Protein AF-0000000069396598 (afdb_homodimer)

InterPro domains:
  IPR036691 Endonuclease/exonuclease/phosphatase superfamily [G3DSA:3.60.10.10] (12-153)
  IPR036691 Endonuclease/exonuclease/phosphatase superfamily [SSF56219] (22-153)
  IPR051547 Tyrosyl-DNA phosphodiesterase 2-like [PTHR15822] (22-151)

Organism: Chlorella vulgaris (NCBI:txid3077)

Secondary structure (DSSP, 8-state):
-EEEE----TT----SSS--EEEEEEEE---SGGGHHHHHHHHHHHHHTS-TT-EEEEEEE----GGGHHHHHHTT-EETHHHH-S----SEETTT--TT-TTSPP-EE--EEEEEESEEEEEEEEES-S-SSTTS---SSSS-EEEEEEEE--/-EEEE----TT----SSS--EEEEEEEE---SGGGHHHHHHHHHHHHHTS-TT-EEEEEEE----GGGHHHHHHTT-EETHHHH-S----SEETTT--TT-TTSPP-EE--EEEEEESEEEEEEEEES-S-SSTTS---SSSS-EEEEEEEE--

Foldseek 3Di:
DDWDQDPDPPVVPPPPPPSQTEEEEEDAFDADPVCLVRLLVVVVVVQVVDPPLHWYKYKYQSNDAPVSQVSVVVVVKDWQVVQQPPDDAFQAACVQQVQVHPPDDGDTDPRITIITGQKHWPHKDWAQPDAPDPPDSHGPDNTTDIDTDIDGHD/DDWDQDPDPPVVPDPVPPRQTEEEEEDAFDADPVCLVRLLVVVVVVQVVDPPLHWYKYKYQSNDAPVSQVSVVVVVKDWQVVQQPPDDAFQAACVQQVQVHPPDDGDTDPRITIITGQKHWPHKDWAQPDAPDPPDSHGPDNTTDIDTDIDGHD

Nearest PDB structures (foldseek):
  4fva-assembly1_A  TM=7.581E-01  e=1.878E-08  Caenorhabditis elegans
  4f1i-assembly1_A-2  TM=7.508E-01  e=4.060E-08  Caenorhabditis elegans
  4gew-assembly1_A-2  TM=7.386E-01  e=5.248E-08  Caenorhabditis elegans
  5j3s-assembly1_A  TM=7.107E-01  e=1.290E-07  Homo sapiens
  3l1w-assembly2_D  TM=7.018E-01  e=7.371E-06  Enterococcus faecalis

Structure (mmCIF, N/CA/C/O backbone):
data_AF-0000000069396598-model_v1
#
loop_
_entity.id
_entity.type
_entity.pdbx_description
1 polymer 'Endonuclease/exonuclease/phosphatase domain-containing protein'
#
loop_
_atom_site.group_PDB
_atom_site.id
_atom_site.type_symbol
_atom_site.label_atom_id
_atom_site.label_alt_id
_atom_site.label_comp_id
_atom_site.label_asym_id
_atom_site.label_entity_id
_atom_site.label_seq_id
_atom_site.pdbx_PDB_ins_code
_atom_site.Cartn_x
_atom_site.Cartn_y
_atom_site.Cartn_z
_atom_site.occupancy
_atom_site.B_iso_or_equiv
_atom_site.auth_seq_id
_atom_site.auth_comp_id
_atom_site.auth_asym_id
_atom_site.auth_atom_id
_atom_site.pdbx_PDB_model_num
ATOM 1 N N . MET A 1 1 ? 4.531 -3.904 4.895 1 27.45 1 MET A N 1
ATOM 2 C CA . MET A 1 1 ? 5.77 -3.166 5.133 1 27.45 1 MET A CA 1
ATOM 3 C C . MET A 1 1 ? 6.969 -3.914 4.562 1 27.45 1 MET A C 1
ATOM 5 O O . MET A 1 1 ? 7.035 -5.141 4.641 1 27.45 1 MET A O 1
ATOM 9 N N . ALA A 1 2 ? 7.484 -3.527 3.398 1 28.78 2 ALA A N 1
ATOM 10 C CA . ALA A 1 2 ? 8.695 -4.152 2.875 1 28.78 2 ALA A CA 1
ATOM 11 C C . ALA A 1 2 ? 9.938 -3.4 3.334 1 28.78 2 ALA A C 1
ATOM 13 O O . ALA A 1 2 ? 9.922 -2.174 3.461 1 28.78 2 ALA A O 1
ATOM 14 N N . LYS A 1 3 ? 11.047 -4.199 3.977 1 30.25 3 LYS A N 1
ATOM 15 C CA . LYS A 1 3 ? 12.367 -3.652 4.293 1 30.25 3 LYS A CA 1
ATOM 16 C C . LYS A 1 3 ? 13.383 -4.004 3.207 1 30.25 3 LYS A C 1
ATOM 18 O O . LYS A 1 3 ? 13.484 -5.164 2.799 1 30.25 3 LYS A O 1
ATOM 23 N N . ILE A 1 4 ? 13.922 -3.094 2.385 1 32.72 4 ILE A N 1
ATOM 24 C CA . ILE A 1 4 ? 14.906 -3.34 1.335 1 32.72 4 ILE A CA 1
ATOM 25 C C . ILE A 1 4 ? 16.297 -2.92 1.816 1 32.72 4 ILE A C 1
ATOM 27 O O . ILE A 1 4 ? 16.5 -1.764 2.188 1 32.72 4 ILE A O 1
ATOM 31 N N . PRO A 1 5 ? 17.266 -3.979 2.027 1 33.28 5 PRO A N 1
ATOM 32 C CA . PRO A 1 5 ? 18.641 -3.492 2.211 1 33.28 5 PRO A CA 1
ATOM 33 C C . PRO A 1 5 ? 19.156 -2.723 1 1 33.28 5 PRO A C 1
ATOM 35 O O . PRO A 1 5 ? 18.969 -3.156 -0.139 1 33.28 5 PRO A O 1
ATOM 38 N N . LEU A 1 6 ? 19.297 -1.5 0.915 1 36.12 6 LEU A N 1
ATOM 39 C CA . LEU A 1 6 ? 19.906 -0.754 -0.182 1 36.12 6 LEU A CA 1
ATOM 40 C C . LEU A 1 6 ? 21.438 -0.857 -0.132 1 36.12 6 LEU A C 1
ATOM 42 O O . LEU A 1 6 ? 22.031 -0.792 0.946 1 36.12 6 LEU A O 1
ATOM 46 N N . PRO A 1 7 ? 22.141 -1.415 -1.206 1 32.84 7 PRO A N 1
ATOM 47 C CA . PRO A 1 7 ? 23.578 -1.173 -1.19 1 32.84 7 PRO A CA 1
ATOM 48 C C . PRO A 1 7 ? 23.938 0.312 -1.112 1 32.84 7 PRO A C 1
ATOM 50 O O . PRO A 1 7 ? 23.438 1.108 -1.915 1 32.84 7 PRO A O 1
ATOM 53 N N . LEU A 1 8 ? 24.188 0.864 0.03 1 35.22 8 LEU A N 1
ATOM 54 C CA . LEU A 1 8 ? 24.766 2.195 0.128 1 35.22 8 LEU A CA 1
ATOM 55 C C . LEU A 1 8 ? 26.078 2.27 -0.654 1 35.22 8 LEU A C 1
ATOM 57 O O . LEU A 1 8 ? 26.781 1.266 -0.795 1 35.22 8 LEU A O 1
ATOM 61 N N . PRO A 1 9 ? 26.328 3.18 -1.531 1 31.47 9 PRO A N 1
ATOM 62 C CA . PRO A 1 9 ? 27.688 3.336 -2.062 1 31.47 9 PRO A CA 1
ATOM 63 C C . PRO A 1 9 ? 28.766 3.02 -1.028 1 31.47 9 PRO A C 1
ATOM 65 O O . PRO A 1 9 ? 28.531 3.141 0.176 1 31.47 9 PRO A O 1
ATOM 68 N N . GLU A 1 10 ? 30.188 2.469 -1.433 1 31.47 10 GLU A N 1
ATOM 69 C CA . GLU A 1 10 ? 31.359 2.248 -0.585 1 31.47 10 GLU A CA 1
ATOM 70 C C . GLU A 1 10 ? 31.422 3.273 0.542 1 31.47 10 GLU A C 1
ATOM 72 O O . GLU A 1 10 ? 31.781 2.939 1.673 1 31.47 10 GLU A O 1
ATOM 77 N N . GLY A 1 11 ? 31.875 4.582 0.28 1 29.53 11 GLY A N 1
ATOM 78 C CA . GLY A 1 11 ? 32.125 5.617 1.271 1 29.53 11 GLY A CA 1
ATOM 79 C C . GLY A 1 11 ? 30.984 5.797 2.25 1 29.53 11 GLY A C 1
ATOM 80 O O . GLY A 1 11 ? 31.062 6.617 3.166 1 29.53 11 GLY A O 1
ATOM 81 N N . MET A 1 12 ? 29.969 5.918 1.781 1 29.25 12 MET A N 1
ATOM 82 C CA . MET A 1 12 ? 29.016 6.039 2.889 1 29.25 12 MET A CA 1
ATOM 83 C C . MET A 1 12 ? 28.969 4.746 3.701 1 29.25 12 MET A C 1
ATOM 85 O O . MET A 1 12 ? 28.25 3.812 3.34 1 29.25 12 MET A O 1
ATOM 89 N N . SER A 1 13 ? 30.297 4.086 4.125 1 28.5 13 SER A N 1
ATOM 90 C CA . SER A 1 13 ? 30.625 3.1 5.148 1 28.5 13 SER A CA 1
ATOM 91 C C . SER A 1 13 ? 29.672 3.205 6.336 1 28.5 13 SER A C 1
ATOM 93 O O . SER A 1 13 ? 29.891 2.574 7.375 1 28.5 13 SER A O 1
ATOM 95 N N . GLY A 1 14 ? 29.047 4.301 6.676 1 29 14 GLY A N 1
ATOM 96 C CA . GLY A 1 14 ? 28.672 4.199 8.078 1 29 14 GLY A CA 1
ATOM 97 C C . GLY A 1 14 ? 28.359 2.781 8.516 1 29 14 GLY A C 1
ATOM 98 O O . GLY A 1 14 ? 28.125 1.908 7.676 1 29 14 GLY A O 1
ATOM 99 N N . THR A 1 15 ? 29.094 2.295 9.781 1 28.2 15 THR A N 1
ATOM 100 C CA . THR A 1 15 ? 28.938 1.099 10.594 1 28.2 15 THR A CA 1
ATOM 101 C C . THR A 1 15 ? 27.656 0.348 10.203 1 28.2 15 THR A C 1
ATOM 103 O O . THR A 1 15 ? 26.719 0.944 9.68 1 28.2 15 THR A O 1
ATOM 106 N N . ALA A 1 16 ? 27.859 -1.039 9.945 1 31.16 16 ALA A N 1
ATOM 107 C CA . ALA A 1 16 ? 26.875 -2.115 9.758 1 31.16 16 ALA A CA 1
ATOM 108 C C . ALA A 1 16 ? 25.562 -1.786 10.445 1 31.16 16 ALA A C 1
ATOM 110 O O . ALA A 1 16 ? 24.703 -2.654 10.594 1 31.16 16 ALA A O 1
AT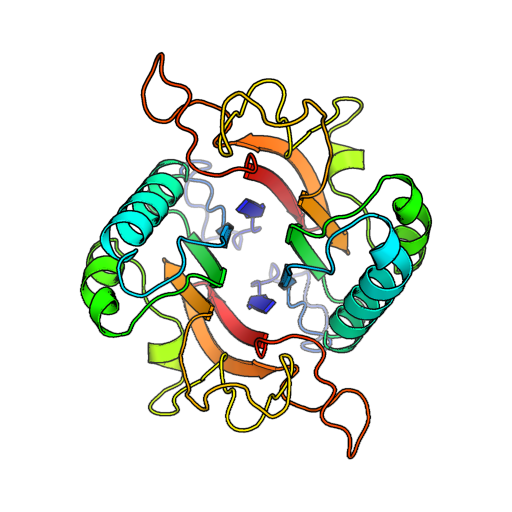OM 111 N N . GLY A 1 17 ? 25.422 -1.057 11.516 1 32.97 17 GLY A N 1
ATOM 112 C CA . GLY A 1 17 ? 24.531 -0.583 12.57 1 32.97 17 GLY A CA 1
ATOM 113 C C . GLY A 1 17 ? 23.125 -0.31 12.094 1 32.97 17 GLY A C 1
ATOM 114 O O . GLY A 1 17 ? 22.734 -0.738 11 1 32.97 17 GLY A O 1
ATOM 115 N N . SER A 1 18 ? 22.312 0.88 12.367 1 38.75 18 SER A N 1
ATOM 116 C CA . SER A 1 18 ? 20.906 0.917 11.984 1 38.75 18 SER A CA 1
ATOM 117 C C . SER A 1 18 ? 20.734 0.649 10.492 1 38.75 18 SER A C 1
ATOM 119 O O . SER A 1 18 ? 20.984 1.527 9.664 1 38.75 18 SER A O 1
ATOM 121 N N . ALA A 1 19 ? 21.438 -0.255 9.742 1 45.75 19 ALA A N 1
ATOM 122 C CA . ALA A 1 19 ? 21.516 -0.775 8.383 1 45.75 19 ALA A CA 1
ATOM 123 C C . ALA A 1 19 ? 20.281 -0.397 7.574 1 45.75 19 ALA A C 1
ATOM 125 O O . ALA A 1 19 ? 19.141 -0.606 8.023 1 45.75 19 ALA A O 1
ATOM 126 N N . GLY A 1 20 ? 20.266 0.805 7 1 55.75 20 GLY A N 1
ATOM 127 C CA . GLY A 1 20 ? 19.297 1.793 6.555 1 55.75 20 GLY A CA 1
ATOM 128 C C . GLY A 1 20 ? 18.172 1.195 5.734 1 55.75 20 GLY A C 1
ATOM 129 O O . GLY A 1 20 ? 18.344 0.893 4.555 1 55.75 20 GLY A O 1
ATOM 130 N N . PHE A 1 21 ? 17.641 0.324 6.25 1 65.81 21 PHE A N 1
ATOM 131 C CA . PHE A 1 21 ? 16.438 -0.199 5.617 1 65.81 21 PHE A CA 1
ATOM 132 C C . PHE A 1 21 ? 15.453 0.927 5.301 1 65.81 21 PHE A C 1
ATOM 134 O O . PHE A 1 21 ? 15.391 1.923 6.023 1 65.81 21 PHE A O 1
ATOM 141 N N . CYS A 1 22 ? 15.094 0.826 4.07 1 77 22 CYS A N 1
ATOM 142 C CA . CYS A 1 22 ? 13.906 1.604 3.729 1 77 22 CYS A CA 1
ATOM 143 C C . CYS A 1 22 ? 12.633 0.803 3.979 1 77 22 CYS A C 1
ATOM 145 O O . CYS A 1 22 ? 12.586 -0.394 3.689 1 77 22 CYS A O 1
ATOM 147 N N . VAL A 1 23 ? 11.867 1.466 4.641 1 81.5 23 VAL A N 1
ATOM 148 C CA . VAL A 1 23 ? 10.586 0.819 4.91 1 81.5 23 VAL A CA 1
ATOM 149 C C . VAL A 1 23 ? 9.508 1.397 3.99 1 81.5 23 VAL A C 1
ATOM 151 O O . VAL A 1 23 ? 9.375 2.617 3.877 1 81.5 23 VAL A O 1
ATOM 154 N N . PHE A 1 24 ? 8.922 0.495 3.295 1 83.75 24 PHE A N 1
ATOM 155 C CA . PHE A 1 24 ? 7.723 0.827 2.533 1 83.75 24 PHE A CA 1
ATOM 156 C C . PHE A 1 24 ? 6.492 0.186 3.158 1 83.75 24 PHE A C 1
ATOM 158 O O . PHE A 1 24 ? 6.445 -1.033 3.34 1 83.75 24 PHE A O 1
ATOM 165 N N . ALA A 1 25 ? 5.629 1.047 3.514 1 87.44 25 ALA A N 1
ATOM 166 C CA . ALA A 1 25 ? 4.445 0.552 4.211 1 87.44 25 ALA A CA 1
ATOM 167 C C . ALA A 1 25 ? 3.168 0.974 3.492 1 87.44 25 ALA A C 1
ATOM 169 O O . ALA A 1 25 ? 3.057 2.111 3.031 1 87.44 25 ALA A O 1
ATOM 170 N N . GLY A 1 26 ? 2.287 0.018 3.303 1 87.25 26 GLY A N 1
ATOM 171 C CA . GLY A 1 26 ? 0.935 0.275 2.832 1 87.25 26 GLY A CA 1
ATOM 172 C C . GLY A 1 26 ? -0.116 0.088 3.91 1 87.25 26 GLY A C 1
ATOM 173 O O . GLY A 1 26 ? -0.066 -0.88 4.672 1 87.25 26 GLY A O 1
ATOM 174 N N . CYS A 1 27 ? -1.036 1.09 4.023 1 87.44 27 CYS A N 1
ATOM 175 C CA . CYS A 1 27 ? -2.08 0.984 5.035 1 87.44 27 CYS A CA 1
ATOM 176 C C . CYS A 1 27 ? -3.416 1.479 4.496 1 87.44 27 CYS A C 1
ATOM 178 O O . CYS A 1 27 ? -3.457 2.23 3.52 1 87.44 27 CYS A O 1
ATOM 180 N N . HIS A 1 28 ? -4.371 0.952 5.02 1 88.75 28 HIS A N 1
ATOM 181 C CA . HIS A 1 28 ? -5.746 1.421 4.867 1 88.75 28 HIS A CA 1
ATOM 182 C C . HIS A 1 28 ? -6.359 1.77 6.219 1 88.75 28 HIS A C 1
ATOM 184 O O . HIS A 1 28 ? -6.699 0.878 7 1 88.75 28 HIS A O 1
ATOM 190 N N . LEU A 1 29 ? -6.527 3.07 6.52 1 91.12 29 LEU A N 1
ATOM 191 C CA . LEU A 1 29 ? -6.887 3.508 7.863 1 91.12 29 LEU A CA 1
ATOM 192 C C . LEU A 1 29 ? -8.391 3.717 7.984 1 91.12 29 LEU A C 1
ATOM 194 O O . LEU A 1 29 ? -9.125 3.596 6.996 1 91.12 29 LEU A O 1
ATOM 198 N N . GLU A 1 30 ? -8.812 4.016 9.148 1 89.44 30 GLU A N 1
ATOM 199 C CA . GLU A 1 30 ? -10.211 4.184 9.523 1 89.44 30 GLU A CA 1
ATOM 200 C C . GLU A 1 30 ? -10.914 5.188 8.609 1 89.44 30 GLU A C 1
ATOM 202 O O . GLU A 1 30 ? -10.375 6.27 8.344 1 89.44 30 GLU A O 1
ATOM 207 N N . PRO A 1 31 ? -12.094 4.73 8.133 1 90.75 31 PRO A N 1
ATOM 208 C CA . PRO A 1 31 ? -12.828 5.629 7.23 1 90.75 31 PRO A CA 1
ATOM 209 C C . PRO A 1 31 ? -13.656 6.668 7.98 1 90.75 31 PRO A C 1
ATOM 211 O O . PRO A 1 31 ? -13.703 6.66 9.211 1 90.75 31 PRO A O 1
ATOM 214 N N . PHE A 1 32 ? -14.219 7.613 7.281 1 92 32 PHE A N 1
ATOM 215 C CA . PHE A 1 32 ? -15.219 8.586 7.707 1 92 32 PHE A CA 1
ATOM 216 C C . PHE A 1 32 ? -14.57 9.695 8.531 1 92 32 PHE A C 1
ATOM 218 O O . PHE A 1 32 ? -13.5 9.508 9.109 1 92 32 PHE A O 1
ATOM 225 N N . SER A 1 33 ? -15.227 10.844 8.609 1 91.88 33 SER A N 1
ATOM 226 C CA . SER A 1 33 ? -14.695 12.055 9.219 1 91.88 33 SER A CA 1
ATOM 227 C C . SER A 1 33 ? -14.492 11.875 10.719 1 91.88 33 SER A C 1
ATOM 229 O O . SER A 1 33 ? -13.508 12.367 11.281 1 91.88 33 SER A O 1
ATOM 231 N N . ASP A 1 34 ? -15.43 11.102 11.336 1 93.62 34 ASP A N 1
ATOM 232 C CA . ASP A 1 34 ? -15.367 10.945 12.789 1 93.62 34 ASP A CA 1
ATOM 233 C C . ASP A 1 34 ? -14.281 9.945 13.188 1 93.62 34 ASP A C 1
ATOM 235 O O . ASP A 1 34 ? -14.008 9.758 14.375 1 93.62 34 ASP A O 1
ATOM 239 N N . GLY A 1 35 ? -13.594 9.398 12.258 1 94.5 35 GLY A N 1
ATOM 240 C CA . GLY A 1 35 ? -12.57 8.398 12.531 1 94.5 35 GLY A CA 1
ATOM 241 C C . GLY A 1 35 ? -11.195 9 12.742 1 94.5 35 GLY A C 1
ATOM 242 O O . GLY A 1 35 ? -10.211 8.266 12.883 1 94.5 35 GLY A O 1
ATOM 243 N N . ALA A 1 36 ? -11.07 10.352 12.797 1 94.75 36 ALA A N 1
ATOM 244 C CA . ALA A 1 36 ? -9.781 11.031 12.852 1 94.75 36 ALA A CA 1
ATOM 245 C C . ALA A 1 36 ? -8.961 10.57 14.047 1 94.75 36 ALA A C 1
ATOM 247 O O . ALA A 1 36 ? -7.785 10.211 13.898 1 94.75 36 ALA A O 1
ATOM 248 N N . PRO A 1 37 ? -9.523 10.422 15.273 1 92.81 37 PRO A N 1
ATOM 249 C CA . PRO A 1 37 ? -8.719 9.953 16.406 1 92.81 37 PRO A CA 1
ATOM 250 C C . PRO A 1 37 ? -8.203 8.531 16.203 1 92.81 37 PRO A C 1
ATOM 252 O O . PRO A 1 37 ? -7.066 8.219 16.578 1 92.81 37 PRO A O 1
ATOM 255 N N . MET A 1 38 ? -9.039 7.75 15.602 1 90.06 38 MET A N 1
ATOM 256 C CA . MET A 1 38 ? -8.648 6.363 15.367 1 90.06 38 MET A CA 1
ATOM 257 C C . MET A 1 38 ? -7.547 6.281 14.312 1 90.06 38 MET A C 1
ATOM 259 O O . MET A 1 38 ? -6.613 5.488 14.445 1 90.06 38 MET A O 1
ATOM 263 N N . ARG A 1 39 ? -7.641 7.086 13.297 1 92.69 39 ARG A N 1
ATOM 264 C CA . ARG A 1 39 ? -6.605 7.109 12.266 1 92.69 39 ARG A CA 1
ATOM 265 C C . ARG A 1 39 ? -5.25 7.484 12.859 1 92.69 39 ARG A C 1
ATOM 267 O O . ARG A 1 39 ? -4.227 6.891 12.516 1 92.69 39 ARG A O 1
ATOM 274 N N . LEU A 1 40 ? -5.277 8.438 13.734 1 93.12 40 LEU A N 1
ATOM 275 C CA . LEU A 1 40 ? -4.027 8.852 14.367 1 93.12 40 LEU A CA 1
ATOM 276 C C . LEU A 1 40 ? -3.445 7.723 15.203 1 93.12 40 LEU A C 1
ATOM 278 O O . LEU A 1 40 ? -2.242 7.457 15.148 1 93.12 40 LEU A O 1
ATOM 282 N N . LYS A 1 41 ? -4.27 7.035 15.93 1 88.12 41 LYS A N 1
ATOM 283 C CA . LYS A 1 41 ? -3.822 5.902 16.734 1 88.12 41 LYS A CA 1
ATOM 284 C C . LYS A 1 41 ? -3.254 4.793 15.859 1 88.12 41 LYS A C 1
ATOM 286 O O . LYS A 1 41 ? -2.24 4.18 16.203 1 88.12 41 LYS A O 1
ATOM 291 N N . GLN A 1 42 ? -3.914 4.531 14.773 1 88.06 42 GLN A N 1
ATOM 292 C CA . GLN A 1 42 ? -3.469 3.506 13.836 1 88.06 42 GLN A CA 1
ATOM 293 C C . GLN A 1 42 ? -2.111 3.863 13.234 1 88.06 42 GLN A C 1
ATOM 295 O O . GLN A 1 42 ? -1.231 3.008 13.125 1 88.06 42 GLN A O 1
ATOM 300 N N . LEU A 1 43 ? -1.999 5.125 12.891 1 90.06 43 LEU A N 1
ATOM 301 C CA . LEU A 1 43 ? -0.736 5.594 12.336 1 90.06 43 LEU A CA 1
ATOM 302 C C . LEU A 1 43 ? 0.389 5.477 13.352 1 90.06 43 LEU A C 1
ATOM 304 O O . LEU A 1 43 ? 1.478 4.996 13.031 1 90.06 43 LEU A O 1
ATOM 308 N N . GLU A 1 44 ? 0.124 5.824 14.547 1 88.75 44 GLU A N 1
ATOM 309 C CA . GLU A 1 44 ? 1.113 5.719 15.617 1 88.75 44 GLU A CA 1
ATOM 310 C C . GLU A 1 44 ? 1.51 4.266 15.859 1 88.75 44 GLU A C 1
ATOM 312 O O . GLU A 1 44 ? 2.689 3.963 16.047 1 88.75 44 GLU A O 1
ATOM 317 N N . ALA A 1 45 ? 0.541 3.422 15.867 1 84.06 45 ALA A N 1
ATOM 318 C CA . ALA A 1 45 ? 0.809 1.999 16.062 1 84.06 45 ALA A CA 1
ATOM 319 C C . ALA A 1 45 ? 1.678 1.442 14.938 1 84.06 45 ALA A C 1
ATOM 321 O O . ALA A 1 45 ? 2.605 0.668 15.188 1 84.06 45 ALA A O 1
ATOM 322 N N . ALA A 1 46 ? 1.344 1.854 13.734 1 84 46 ALA A N 1
ATOM 323 C CA . ALA A 1 46 ? 2.141 1.428 12.586 1 84 46 ALA A CA 1
ATOM 324 C C . ALA A 1 46 ? 3.59 1.883 12.727 1 84 46 ALA A C 1
ATOM 326 O O . ALA A 1 46 ? 4.52 1.102 12.5 1 84 46 ALA A O 1
ATOM 327 N N . LEU A 1 47 ? 3.744 3.086 13.156 1 85.19 47 LEU A N 1
ATOM 328 C CA . LEU A 1 47 ? 5.082 3.656 13.281 1 85.19 47 LEU A CA 1
ATOM 329 C C . LEU A 1 47 ? 5.863 2.965 14.391 1 85.19 47 LEU A C 1
ATOM 331 O O . LEU A 1 47 ? 7.074 2.758 14.273 1 85.19 47 LEU A O 1
ATOM 335 N N . ARG A 1 48 ? 5.191 2.553 15.406 1 82.31 48 ARG A N 1
ATOM 336 C CA . ARG A 1 48 ? 5.848 1.888 16.531 1 82.31 48 ARG A CA 1
ATOM 337 C C . ARG A 1 48 ? 6.34 0.501 16.125 1 82.31 48 ARG A C 1
ATOM 339 O O . ARG A 1 48 ? 7.266 -0.035 16.734 1 82.31 48 ARG A O 1
ATOM 346 N N . SER A 1 49 ? 5.738 -0.007 15.125 1 75.56 49 SER A N 1
ATOM 347 C CA . SER A 1 49 ? 6.086 -1.356 14.695 1 75.56 49 SER A CA 1
ATOM 348 C C . SER A 1 49 ? 7.289 -1.342 13.758 1 75.56 49 SER A C 1
ATOM 350 O O . SER A 1 49 ? 7.773 -2.398 13.336 1 75.56 49 SER A O 1
ATOM 352 N N . MET A 1 50 ? 7.781 -0.123 13.438 1 74.81 50 MET A N 1
ATOM 353 C CA . MET A 1 50 ? 8.906 0.035 12.523 1 74.81 50 MET A CA 1
ATOM 354 C C . MET A 1 50 ? 10.172 0.434 13.273 1 74.81 50 MET A C 1
ATOM 356 O O . MET A 1 50 ? 10.102 0.953 14.391 1 74.81 50 MET A O 1
ATOM 360 N N . PRO A 1 51 ? 11.383 0.143 12.648 1 73.12 51 PRO A N 1
ATOM 361 C CA . PRO A 1 51 ? 12.602 0.648 13.273 1 73.12 51 PRO A CA 1
ATOM 362 C C . PRO A 1 51 ? 12.602 2.168 13.43 1 73.12 51 PRO A C 1
ATOM 364 O O . PRO A 1 51 ? 12.117 2.881 12.547 1 73.12 51 PRO A O 1
ATOM 367 N N . PRO A 1 52 ? 13.094 2.574 14.609 1 75.06 52 PRO A N 1
ATOM 368 C CA . PRO A 1 52 ? 13.141 4.023 14.828 1 75.06 52 PRO A CA 1
ATOM 369 C C . PRO A 1 52 ? 13.953 4.754 13.766 1 75.06 52 PRO A C 1
ATOM 371 O O . PRO A 1 52 ? 14.984 4.254 13.312 1 75.06 52 PRO A O 1
ATOM 374 N N . ARG A 1 53 ? 13.555 5.82 13.266 1 76.94 53 ARG A N 1
ATOM 375 C CA . ARG A 1 53 ? 14.219 6.762 12.367 1 76.94 53 ARG A CA 1
ATOM 376 C C . ARG A 1 53 ? 14.547 6.109 11.031 1 76.94 53 ARG A C 1
ATOM 378 O O . ARG A 1 53 ? 15.461 6.543 10.328 1 76.94 53 ARG A O 1
ATOM 385 N N . CYS A 1 54 ? 13.844 4.969 10.734 1 80.12 54 CYS A N 1
ATOM 386 C CA . CYS A 1 54 ? 14.031 4.355 9.422 1 80.12 54 CYS A CA 1
ATOM 387 C C . CYS A 1 54 ? 13.562 5.289 8.312 1 80.12 54 CYS A C 1
ATOM 389 O O . CYS A 1 54 ? 12.742 6.18 8.547 1 80.12 54 CYS A O 1
ATOM 391 N N . ARG A 1 55 ? 14.203 5.168 7.176 1 85.31 55 ARG A N 1
ATOM 392 C CA . ARG A 1 55 ? 13.641 5.801 5.988 1 85.31 55 ARG A CA 1
ATOM 393 C C . ARG A 1 55 ? 12.32 5.148 5.594 1 85.31 55 ARG A C 1
ATOM 395 O O . ARG A 1 55 ? 12.25 3.93 5.41 1 85.31 55 ARG A O 1
ATOM 402 N N . LEU A 1 56 ? 11.297 5.977 5.523 1 87.88 56 LEU A N 1
ATOM 403 C CA . LEU A 1 56 ? 9.953 5.418 5.453 1 87.88 56 LEU A CA 1
ATOM 404 C C . LEU A 1 56 ? 9.156 6.07 4.324 1 87.88 56 LEU A C 1
ATOM 406 O O . LEU A 1 56 ? 9.203 7.289 4.145 1 87.88 56 LEU A O 1
ATOM 410 N N . VAL A 1 57 ? 8.609 5.199 3.549 1 88.56 57 VAL A N 1
ATOM 411 C CA . VAL A 1 57 ? 7.488 5.586 2.701 1 88.56 57 VAL A CA 1
ATOM 412 C C . VAL A 1 57 ? 6.215 4.891 3.18 1 88.56 57 VAL A C 1
ATOM 414 O O . VAL A 1 57 ? 6.133 3.658 3.16 1 88.56 57 VAL A O 1
ATOM 417 N N . LEU A 1 58 ? 5.34 5.641 3.73 1 90.62 58 LEU A N 1
ATOM 418 C CA . LEU A 1 58 ? 4.035 5.141 4.148 1 90.62 58 LEU A CA 1
ATOM 419 C C . LEU A 1 58 ? 2.932 5.699 3.256 1 90.62 58 LEU A C 1
ATOM 421 O O . LEU A 1 58 ? 2.775 6.914 3.141 1 90.62 58 LEU A O 1
ATOM 425 N N . ALA A 1 59 ? 2.26 4.758 2.576 1 91.56 59 ALA A N 1
ATOM 426 C CA . ALA A 1 59 ? 1.29 5.242 1.597 1 91.56 59 ALA A CA 1
ATOM 427 C C . ALA A 1 59 ? 0.039 4.367 1.585 1 91.56 59 ALA A C 1
ATOM 429 O O . ALA A 1 59 ? 0.054 3.246 2.096 1 91.56 59 ALA A O 1
ATOM 430 N N . GLY A 1 60 ? -1.037 4.898 1.014 1 90.81 60 GLY A N 1
ATOM 431 C CA . GLY A 1 60 ? -2.281 4.172 0.833 1 90.81 60 GLY A CA 1
ATOM 432 C C . GLY A 1 60 ? -3.512 5.047 0.971 1 90.81 60 GLY A C 1
ATOM 433 O O . GLY A 1 60 ? -3.416 6.273 0.914 1 90.81 60 GLY A O 1
ATOM 434 N N . ASP A 1 61 ? -4.621 4.359 0.942 1 91.5 61 ASP A N 1
ATOM 435 C CA . ASP A 1 61 ? -5.863 5.027 1.318 1 91.5 61 ASP A CA 1
ATOM 436 C C . ASP A 1 61 ? -5.922 5.27 2.824 1 91.5 61 ASP A C 1
ATOM 438 O O . ASP A 1 61 ? -6.398 4.418 3.576 1 91.5 61 ASP A O 1
ATOM 442 N N . LEU A 1 62 ? -5.445 6.41 3.217 1 93.06 62 LEU A N 1
ATOM 443 C CA . LEU A 1 62 ? -5.32 6.691 4.645 1 93.06 62 LEU A CA 1
ATOM 444 C C . LEU A 1 62 ? -6.547 7.43 5.164 1 93.06 62 LEU A C 1
ATOM 446 O O . LEU A 1 62 ? -6.637 7.73 6.355 1 93.06 62 LEU A O 1
ATOM 450 N N . ASN A 1 63 ? -7.438 7.746 4.273 1 94.19 63 ASN A N 1
ATOM 451 C CA . ASN A 1 63 ? -8.68 8.43 4.605 1 94.19 63 ASN A CA 1
ATOM 452 C C . ASN A 1 63 ? -8.422 9.727 5.371 1 94.19 63 ASN A C 1
ATOM 454 O O . ASN A 1 63 ? -9.242 10.141 6.191 1 94.19 63 ASN A O 1
ATOM 458 N N . MET A 1 64 ? -7.277 10.344 5.09 1 92.25 64 MET A N 1
ATOM 459 C CA . MET A 1 64 ? -6.828 11.523 5.824 1 92.25 64 MET A CA 1
ATOM 460 C C . MET A 1 64 ? -7.59 12.766 5.375 1 92.25 64 MET A C 1
ATOM 462 O O . MET A 1 64 ? -7.902 12.914 4.191 1 92.25 64 MET A O 1
ATOM 466 N N . ARG A 1 65 ? -7.801 13.641 6.32 1 92.94 65 ARG A N 1
ATOM 467 C CA . ARG A 1 65 ? -8.289 14.984 6.023 1 92.94 65 ARG A CA 1
ATOM 468 C C . ARG A 1 65 ? -7.195 16.03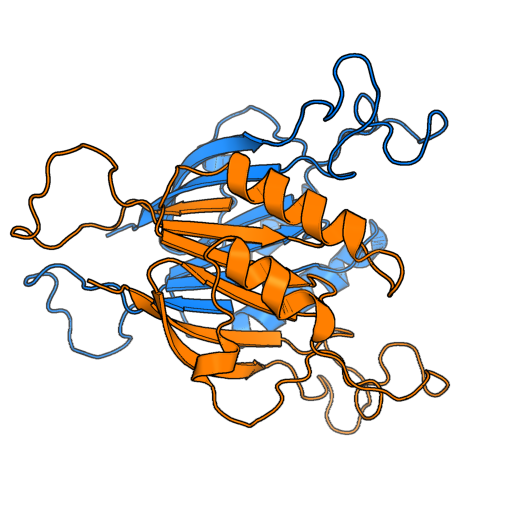1 6.25 1 92.94 65 ARG A C 1
ATOM 470 O O . ARG A 1 65 ? -6.297 15.82 7.074 1 92.94 65 ARG A O 1
ATOM 477 N N . ASN A 1 66 ? -7.383 17.125 5.527 1 89.69 66 ASN A N 1
ATOM 478 C CA . ASN A 1 66 ? -6.375 18.172 5.609 1 89.69 66 ASN A CA 1
ATOM 479 C C . ASN A 1 66 ? -6.176 18.641 7.047 1 89.69 66 ASN A C 1
ATOM 481 O O . ASN A 1 66 ? -5.059 18.984 7.445 1 89.69 66 ASN A O 1
ATOM 485 N N . ALA A 1 67 ? -7.215 18.594 7.805 1 92.75 67 ALA A N 1
ATOM 486 C CA . ALA A 1 67 ? -7.16 19.078 9.18 1 92.75 67 ALA A CA 1
ATOM 487 C C . ALA A 1 67 ? -6.262 18.188 10.039 1 92.75 67 ALA A C 1
ATOM 489 O O . ALA A 1 67 ? -5.824 18.594 11.117 1 92.75 67 ALA A O 1
ATOM 490 N N . GLU A 1 68 ? -5.98 17 9.578 1 94.75 68 GLU A N 1
ATOM 491 C CA . GLU A 1 68 ? -5.199 16.047 10.352 1 94.75 68 GLU A CA 1
ATOM 492 C C . GLU A 1 68 ? -3.709 16.188 10.055 1 94.75 68 GLU A C 1
ATOM 494 O O . GLU A 1 68 ? -2.881 15.555 10.719 1 94.75 68 GLU A O 1
ATOM 499 N N . GLU A 1 69 ? -3.367 16.984 9.141 1 92.25 69 GLU A N 1
ATOM 500 C CA . GLU A 1 69 ? -2.006 17.062 8.625 1 92.25 69 GLU A CA 1
ATOM 501 C C . GLU A 1 69 ? -1.022 17.469 9.711 1 92.25 69 GLU A C 1
ATOM 503 O O . GLU A 1 69 ? 0.048 16.875 9.852 1 92.25 69 GLU A O 1
ATOM 508 N N . PRO A 1 70 ? -1.378 18.453 10.594 1 94.31 70 PRO A N 1
ATOM 509 C CA . PRO A 1 70 ? -0.422 18.844 11.633 1 94.31 70 PRO A CA 1
ATOM 510 C C . PRO A 1 70 ? -0.077 17.688 12.578 1 94.31 70 PRO A C 1
ATOM 512 O O . PRO A 1 70 ? 1.074 17.547 13 1 94.31 70 PRO A O 1
ATOM 515 N N . SER A 1 71 ? -1.049 16.859 12.867 1 95.19 71 SER A N 1
ATOM 516 C CA . SER A 1 71 ? -0.801 15.719 13.75 1 95.19 71 SER A CA 1
ATOM 517 C C . SER A 1 71 ? 0.157 14.719 13.109 1 95.19 71 SER A C 1
ATOM 519 O O . SER A 1 71 ? 1.027 14.164 13.781 1 95.19 71 SER A O 1
ATOM 521 N N . VAL A 1 72 ? 0.024 14.5 11.859 1 94.5 72 VAL A N 1
ATOM 522 C CA . VAL A 1 72 ? 0.879 13.57 11.141 1 94.5 72 VAL A CA 1
ATOM 523 C C . VAL A 1 72 ? 2.295 14.133 11.039 1 94.5 72 VAL A C 1
ATOM 525 O O . VAL A 1 72 ? 3.273 13.398 11.203 1 94.5 72 VAL A O 1
ATOM 528 N N . GLU A 1 73 ? 2.375 15.445 10.805 1 94.25 73 GLU A N 1
ATOM 529 C CA . GLU A 1 73 ? 3.674 16.109 10.773 1 94.25 73 GLU A CA 1
ATOM 530 C C . GLU A 1 73 ? 4.383 16.016 12.125 1 94.25 73 GLU A C 1
ATOM 532 O O . GLU A 1 73 ? 5.605 15.875 12.18 1 94.25 73 GLU A O 1
ATOM 537 N N . GLY A 1 74 ? 3.586 16.062 13.156 1 95.25 74 GLY A N 1
ATOM 538 C CA . GLY A 1 74 ? 4.129 15.9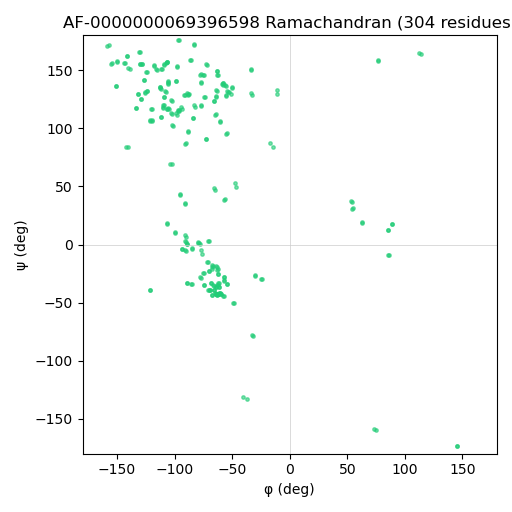3 14.5 1 95.25 74 GLY A CA 1
ATOM 539 C C . GLY A 1 74 ? 4.77 14.578 14.75 1 95.25 74 GLY A C 1
ATOM 540 O O . GLY A 1 74 ? 5.594 14.43 15.648 1 95.25 74 GLY A O 1
ATOM 541 N N . LEU A 1 75 ? 4.453 13.586 13.945 1 93.88 75 LEU A N 1
ATOM 542 C CA . LEU A 1 75 ? 5.02 12.242 14.047 1 93.88 75 LEU A CA 1
ATOM 543 C C . LEU A 1 75 ? 6.293 12.125 13.219 1 93.88 75 LEU A C 1
ATOM 545 O O . LEU A 1 75 ? 6.887 11.047 13.125 1 93.88 75 LEU A O 1
ATOM 549 N N . GLY A 1 76 ? 6.691 13.227 12.547 1 93.56 76 GLY A N 1
ATOM 550 C CA . GLY A 1 76 ? 7.914 13.234 11.758 1 93.56 76 GLY A CA 1
ATOM 551 C C . GLY A 1 76 ? 7.699 12.789 10.32 1 93.56 76 GLY A C 1
ATOM 552 O O . GLY A 1 76 ? 8.648 12.422 9.633 1 93.56 76 GLY A O 1
ATOM 553 N N . LEU A 1 77 ? 6.445 12.82 9.898 1 93.75 77 LEU A N 1
ATOM 554 C CA . LEU A 1 77 ? 6.113 12.43 8.531 1 93.75 77 LEU A CA 1
ATOM 555 C C . LEU A 1 77 ? 5.793 13.656 7.676 1 93.75 77 LEU A C 1
ATOM 557 O O . LEU A 1 77 ? 5.141 14.594 8.148 1 93.75 77 LEU A O 1
ATOM 561 N N . SER A 1 78 ? 6.285 13.648 6.48 1 92.56 78 SER A N 1
ATOM 562 C CA . SER A 1 78 ? 5.984 14.719 5.535 1 92.56 78 SER A CA 1
ATOM 563 C C . SER A 1 78 ? 5.121 14.211 4.383 1 92.56 78 SER A C 1
ATOM 565 O O . SER A 1 78 ? 5.387 13.148 3.826 1 92.56 78 SER A O 1
ATOM 567 N N . ASP A 1 79 ? 4.148 14.977 4.121 1 93.5 79 ASP A N 1
ATOM 568 C CA . ASP A 1 79 ? 3.305 14.648 2.98 1 93.5 79 ASP A CA 1
ATOM 569 C C . ASP A 1 79 ? 4.02 14.938 1.663 1 93.5 79 ASP A C 1
ATOM 571 O O . ASP A 1 79 ? 4.492 16.062 1.444 1 93.5 79 ASP A O 1
ATOM 575 N N . ALA A 1 80 ? 4.066 13.914 0.792 1 91.5 80 ALA A N 1
ATOM 576 C CA . ALA A 1 80 ? 4.746 14.086 -0.491 1 91.5 80 ALA A CA 1
ATOM 577 C C . ALA A 1 80 ? 4.152 15.25 -1.274 1 91.5 80 ALA A C 1
ATOM 579 O O . ALA A 1 80 ? 4.832 15.859 -2.107 1 91.5 80 ALA A O 1
ATOM 580 N N . SER A 1 81 ? 2.846 15.539 -1.036 1 89.38 81 SER A N 1
ATOM 581 C CA . SER A 1 81 ? 2.168 16.594 -1.779 1 89.38 81 SER A CA 1
ATOM 582 C C . SER A 1 81 ? 2.816 17.953 -1.524 1 89.38 81 SER A C 1
ATOM 584 O O . SER A 1 81 ? 2.666 18.875 -2.324 1 89.38 81 SER A O 1
ATOM 586 N N . LYS A 1 82 ? 3.445 18.078 -0.407 1 86.38 82 LYS A N 1
ATOM 587 C CA . LYS A 1 82 ? 4.102 19.344 -0.092 1 86.38 82 LYS A CA 1
ATOM 588 C C . LYS A 1 82 ? 5.219 19.656 -1.086 1 86.38 82 LYS A C 1
ATOM 590 O O . LYS A 1 82 ? 5.582 20.812 -1.283 1 86.38 82 LYS A O 1
ATOM 595 N N . TRP A 1 83 ? 5.672 18.609 -1.711 1 79.75 83 TRP A N 1
ATOM 596 C CA . TRP A 1 83 ? 6.746 18.766 -2.688 1 79.75 83 TRP A CA 1
ATOM 597 C C . TRP A 1 83 ? 6.18 19.031 -4.078 1 79.75 83 TRP A C 1
ATOM 599 O O . TRP A 1 83 ? 6.895 19.5 -4.969 1 79.75 83 TRP A O 1
ATOM 609 N N . ALA A 1 84 ? 4.988 18.391 -4.281 1 72.06 84 ALA A N 1
ATOM 610 C CA . ALA A 1 84 ? 4.363 18.484 -5.598 1 72.06 84 ALA A CA 1
ATOM 611 C C . ALA A 1 84 ? 3.822 19.891 -5.844 1 72.06 84 ALA A C 1
ATOM 613 O O . ALA A 1 84 ? 3.557 20.281 -6.988 1 72.06 84 ALA A O 1
ATOM 614 N N . GLY A 1 85 ? 4.02 20.781 -4.961 1 68.81 85 GLY A N 1
ATOM 615 C CA . GLY A 1 85 ? 3.51 22.125 -5.125 1 68.81 85 GLY A CA 1
ATOM 616 C C . GLY A 1 85 ? 2.012 22.234 -4.906 1 68.81 85 GLY A C 1
ATOM 617 O O . GLY A 1 85 ? 1.41 21.359 -4.277 1 68.81 85 GLY A O 1
ATOM 618 N N . SER A 1 86 ? 1.268 23.375 -5.441 1 60.84 86 SER A N 1
ATOM 619 C CA . SER A 1 86 ? -0.061 23.875 -5.109 1 60.84 86 SER A CA 1
ATOM 620 C C . SER A 1 86 ? -1.151 23.031 -5.746 1 60.84 86 SER A C 1
ATOM 622 O O . SER A 1 86 ? -2.338 23.234 -5.48 1 60.84 86 SER A O 1
ATOM 624 N N . LYS A 1 87 ? -0.729 22.047 -6.57 1 64.62 87 LYS A N 1
ATOM 625 C CA . LYS A 1 87 ? -1.85 21.359 -7.203 1 64.62 87 LYS A CA 1
ATOM 626 C C . LYS A 1 87 ? -2.422 20.281 -6.281 1 64.62 87 LYS A C 1
ATOM 628 O O . LYS A 1 87 ? -1.674 19.516 -5.672 1 64.62 87 LYS A O 1
ATOM 633 N N . ALA A 1 88 ? -3.736 20.5 -5.992 1 72.19 88 ALA A N 1
ATOM 634 C CA . ALA A 1 88 ? -4.449 19.484 -5.203 1 72.19 88 ALA A CA 1
ATOM 635 C C . ALA A 1 88 ? -4.547 18.172 -5.957 1 72.19 88 ALA A C 1
ATOM 637 O O . ALA A 1 88 ? -5.008 18.125 -7.102 1 72.19 88 ALA A O 1
ATOM 638 N N . LEU A 1 89 ? -3.898 17.141 -5.543 1 88.12 89 LEU A N 1
ATOM 639 C CA . LEU A 1 89 ? -4.02 15.805 -6.113 1 88.12 89 LEU A CA 1
ATOM 640 C C . LEU A 1 89 ? -5.098 15 -5.398 1 88.12 89 LEU A C 1
ATOM 642 O O . LEU A 1 89 ? -4.809 14.289 -4.43 1 88.12 89 LEU A O 1
ATOM 646 N N . PHE A 1 90 ? -6.34 15.219 -5.945 1 93.31 90 PHE A N 1
ATOM 647 C CA . PHE A 1 90 ? -7.496 14.562 -5.352 1 93.31 90 PHE A CA 1
ATOM 648 C C . PHE A 1 90 ? -7.66 13.148 -5.898 1 93.31 90 PHE A C 1
ATOM 650 O O . PHE A 1 90 ? -8.047 12.969 -7.055 1 93.31 90 PHE A O 1
ATOM 657 N N . THR A 1 91 ? -7.375 12.219 -5.047 1 93.62 91 THR A N 1
ATOM 658 C CA . THR A 1 91 ? -7.516 10.828 -5.477 1 93.62 91 THR A CA 1
ATOM 659 C C . THR A 1 91 ? -8.984 10.406 -5.48 1 93.62 91 THR A C 1
ATOM 661 O O . THR A 1 91 ? -9.359 9.461 -6.168 1 93.62 91 THR A O 1
ATOM 664 N N . TRP A 1 92 ? -9.727 11.039 -4.617 1 95.19 92 TRP A N 1
ATOM 665 C CA . TRP A 1 92 ? -11.18 10.922 -4.688 1 95.19 92 TRP A CA 1
ATOM 666 C C . TRP A 1 92 ? -11.789 12.094 -5.445 1 95.19 92 TRP A C 1
ATOM 668 O O . TRP A 1 92 ? -11.609 13.25 -5.055 1 95.19 92 TRP A O 1
ATOM 678 N N . ASN A 1 93 ? -12.359 11.836 -6.516 1 94.75 93 ASN A N 1
ATOM 679 C CA . ASN A 1 93 ? -13.062 12.844 -7.305 1 94.75 93 ASN A CA 1
ATOM 680 C C . ASN A 1 93 ? -14.344 12.289 -7.91 1 94.75 93 ASN A C 1
ATOM 682 O O . ASN A 1 93 ? -14.375 11.914 -9.086 1 94.75 93 ASN A O 1
ATOM 686 N N . SER A 1 94 ? -15.406 12.32 -7.098 1 93.69 94 SER A N 1
ATOM 687 C CA . SER A 1 94 ? -16.672 11.727 -7.516 1 93.69 94 SER A CA 1
ATOM 688 C C . SER A 1 94 ? -17.438 12.656 -8.445 1 93.69 94 SER A C 1
ATOM 690 O O . SER A 1 94 ? -18.547 12.336 -8.875 1 93.69 94 SER A O 1
ATOM 692 N N . SER A 1 95 ? -16.859 13.82 -8.758 1 92.5 95 SER A N 1
ATOM 693 C CA . SER A 1 95 ? -17.438 14.68 -9.781 1 92.5 95 SER A CA 1
ATOM 694 C C . SER A 1 95 ? -17.188 14.125 -11.18 1 92.5 95 SER A C 1
ATOM 696 O O . SER A 1 95 ? -17.953 14.391 -12.102 1 92.5 95 SER A O 1
ATOM 698 N N . ILE A 1 96 ? -16.125 13.32 -11.305 1 90.12 96 ILE A N 1
ATOM 699 C CA . ILE A 1 96 ? -15.781 12.789 -12.617 1 90.12 96 ILE A CA 1
ATOM 700 C C . ILE A 1 96 ? -15.789 11.266 -12.578 1 90.12 96 ILE A C 1
ATOM 702 O O . ILE A 1 96 ? -16.234 10.617 -13.531 1 90.12 96 ILE A O 1
ATOM 706 N N . ASN A 1 97 ? -15.312 10.719 -11.516 1 92.25 97 ASN A N 1
ATOM 707 C CA . ASN A 1 97 ? -15.297 9.273 -11.312 1 92.25 97 ASN A CA 1
ATOM 708 C C . ASN A 1 97 ? -16.594 8.781 -10.656 1 92.25 97 ASN A C 1
ATOM 710 O O . ASN A 1 97 ? -16.719 8.812 -9.438 1 92.25 97 ASN A O 1
ATOM 714 N N . LYS A 1 98 ? -17.5 8.305 -11.453 1 89.75 98 LYS A N 1
ATOM 715 C CA . LYS A 1 98 ? -18.812 7.863 -10.984 1 89.75 98 LYS A CA 1
ATOM 716 C C . LYS A 1 98 ? -18.828 6.355 -10.742 1 89.75 98 LYS A C 1
ATOM 718 O O . LYS A 1 98 ? -19.797 5.68 -11.109 1 89.75 98 LYS A O 1
ATOM 723 N N . TYR A 1 99 ? -17.797 5.875 -10.156 1 87.56 99 TYR A N 1
ATOM 724 C CA . TYR A 1 99 ? -17.594 4.453 -9.898 1 87.56 99 TYR A CA 1
ATOM 725 C C . TYR A 1 99 ? -18.781 3.863 -9.133 1 87.56 99 TYR A C 1
ATOM 727 O O . TYR A 1 99 ? -19.172 2.721 -9.375 1 87.56 99 TYR A O 1
ATOM 735 N N . HIS A 1 100 ? -19.422 4.629 -8.234 1 88.81 100 HIS A N 1
ATOM 736 C CA . HIS A 1 100 ? -20.5 4.133 -7.387 1 88.81 100 HIS A CA 1
ATOM 737 C C . HIS A 1 100 ? -21.859 4.523 -7.949 1 88.81 100 HIS A C 1
ATOM 739 O O . HIS A 1 100 ? -22.875 4.461 -7.242 1 88.81 100 HIS A O 1
ATOM 745 N N . GLY A 1 101 ? -21.828 5.016 -9.164 1 88.5 101 GLY A N 1
ATOM 746 C CA . GLY A 1 101 ? -23.078 5.32 -9.828 1 88.5 101 GLY A CA 1
ATOM 747 C C . GLY A 1 101 ? -23.297 6.809 -10.039 1 88.5 101 GLY A C 1
ATOM 748 O O . GLY A 1 101 ? -22.625 7.633 -9.422 1 88.5 101 GLY A O 1
ATOM 749 N N . PRO A 1 102 ? -24.234 7.086 -10.891 1 87.38 102 PRO A N 1
ATOM 750 C CA . PRO A 1 102 ? -24.469 8.477 -11.266 1 87.38 102 PRO A CA 1
ATOM 751 C C . PRO A 1 102 ? -25.016 9.32 -10.117 1 87.38 102 PRO A C 1
ATOM 753 O O . PRO A 1 102 ? -24.891 10.547 -10.117 1 87.38 102 PRO A O 1
ATOM 756 N N . GLU A 1 103 ? -25.578 8.711 -9.156 1 91.25 103 GLU A N 1
ATOM 757 C CA . GLU A 1 103 ? -26.219 9.438 -8.062 1 91.25 103 GLU A CA 1
ATOM 758 C C . GLU A 1 103 ? -25.234 9.711 -6.93 1 91.25 103 GLU A C 1
ATOM 760 O O . GLU A 1 103 ? -25.594 10.344 -5.934 1 91.25 103 GLU A O 1
ATOM 765 N N . GLN A 1 104 ? -24.047 9.312 -7.129 1 90.25 104 GLN A N 1
ATOM 766 C CA . GLN A 1 104 ? -23.031 9.523 -6.102 1 90.25 104 GLN A CA 1
ATOM 767 C C . GLN A 1 104 ? -22.797 11.008 -5.848 1 90.25 104 GLN A C 1
ATOM 769 O O . GLN A 1 104 ? -22.719 11.797 -6.789 1 90.25 104 GLN A O 1
ATOM 774 N N . ARG A 1 105 ? -22.781 11.414 -4.512 1 93.38 105 ARG A N 1
ATOM 775 C CA . ARG A 1 105 ? -22.469 12.797 -4.16 1 93.38 105 ARG A CA 1
ATOM 776 C C . ARG A 1 105 ? -21.109 13.203 -4.738 1 93.38 105 ARG A C 1
ATOM 778 O O . ARG A 1 105 ? -20.156 12.438 -4.691 1 93.38 105 ARG A O 1
ATOM 785 N N . SER A 1 106 ? -21.109 14.438 -5.281 1 94.94 106 SER A N 1
ATOM 786 C CA . SER A 1 106 ? -19.891 14.922 -5.926 1 94.94 106 SER A CA 1
ATOM 787 C C . SER A 1 106 ? -19.031 15.734 -4.961 1 94.94 106 SER A C 1
ATOM 789 O O . SER A 1 106 ? -19.5 16.75 -4.418 1 94.94 106 SER A O 1
ATOM 791 N N . TYR A 1 107 ? -17.797 15.242 -4.672 1 95.19 107 TYR A N 1
ATOM 792 C CA . TYR A 1 107 ? -16.781 15.977 -3.91 1 95.19 107 TYR A CA 1
ATOM 793 C C . TYR A 1 107 ? -15.391 15.461 -4.211 1 95.19 107 TYR A C 1
ATOM 795 O O . TYR A 1 107 ? -15.227 14.484 -4.945 1 95.19 107 TYR A O 1
ATOM 803 N N . THR A 1 108 ? -14.492 16.172 -3.717 1 94.56 108 THR A N 1
ATOM 804 C CA . THR A 1 108 ? -13.102 15.758 -3.873 1 94.56 108 THR A CA 1
ATOM 805 C C . THR A 1 108 ? -12.414 15.648 -2.516 1 94.56 108 THR A C 1
ATOM 807 O O . THR A 1 108 ? -12.805 16.312 -1.558 1 94.56 108 THR A O 1
ATOM 810 N N . ALA A 1 109 ? -11.469 14.719 -2.475 1 93.56 109 ALA A N 1
ATOM 811 C CA . ALA A 1 109 ? -10.68 14.531 -1.261 1 93.56 109 ALA A CA 1
ATOM 812 C C . ALA A 1 109 ? -9.328 13.906 -1.577 1 93.56 109 ALA A C 1
ATOM 814 O O . ALA A 1 109 ? -9.18 13.219 -2.594 1 93.56 109 ALA A O 1
ATOM 815 N N . ARG A 1 110 ? -8.438 14.18 -0.678 1 93.69 110 ARG A N 1
ATOM 816 C CA . ARG A 1 110 ? -7.129 13.547 -0.746 1 93.69 110 ARG A CA 1
ATOM 817 C C . ARG A 1 110 ? -7.016 12.406 0.268 1 93.69 110 ARG A C 1
ATOM 819 O O . ARG A 1 110 ? -6.164 12.445 1.158 1 93.69 110 ARG A O 1
ATOM 826 N N . TYR A 1 111 ? -7.77 11.328 -0.001 1 94.31 111 TYR A N 1
ATOM 827 C CA . TYR A 1 111 ? -7.797 10.227 0.951 1 94.31 111 TYR A CA 1
ATOM 828 C C . TYR A 1 111 ? -6.504 9.422 0.891 1 94.31 111 TYR A C 1
ATOM 830 O O . TYR A 1 111 ? -6.051 8.891 1.905 1 94.31 111 TYR A O 1
ATOM 838 N N . ASP A 1 112 ? -5.965 9.328 -0.328 1 92.25 112 ASP A N 1
ATOM 839 C CA . ASP A 1 112 ? -4.699 8.625 -0.507 1 92.25 112 ASP A CA 1
ATOM 840 C C . ASP A 1 112 ? -3.512 9.562 -0.309 1 92.25 112 ASP A C 1
ATOM 842 O O . ASP A 1 112 ? -3.492 10.672 -0.85 1 92.25 112 ASP A O 1
ATOM 846 N N . ARG A 1 113 ? -2.602 9.133 0.532 1 93.38 113 ARG A N 1
ATOM 847 C CA . ARG A 1 113 ? -1.431 9.945 0.842 1 93.38 113 ARG A CA 1
ATOM 848 C C . ARG A 1 113 ? -0.145 9.148 0.659 1 93.38 113 ARG A C 1
ATOM 850 O O . ARG A 1 113 ? -0.167 7.914 0.676 1 93.38 113 ARG A O 1
ATOM 857 N N . VAL A 1 114 ? 0.91 9.836 0.418 1 92.19 114 VAL A N 1
ATOM 858 C CA . VAL A 1 114 ? 2.273 9.328 0.51 1 92.19 114 VAL A CA 1
ATOM 859 C C . VAL A 1 114 ? 3.059 10.133 1.543 1 92.19 114 VAL A C 1
ATOM 861 O O . VAL A 1 114 ? 3.369 11.305 1.32 1 92.19 114 VAL A O 1
ATOM 864 N N . TYR A 1 115 ? 3.307 9.539 2.656 1 93.62 115 TYR A N 1
ATOM 865 C CA . TYR A 1 115 ? 4.082 10.164 3.723 1 93.62 115 TYR A CA 1
ATOM 866 C C . TYR A 1 115 ? 5.527 9.68 3.699 1 93.62 115 TYR A C 1
ATOM 868 O O . TYR A 1 115 ? 5.793 8.5 3.48 1 93.62 115 TYR A O 1
ATOM 876 N N . LEU A 1 116 ? 6.395 10.641 3.967 1 92.44 116 LEU A N 1
ATOM 877 C CA . LEU A 1 116 ? 7.812 10.367 3.781 1 92.44 116 LEU A CA 1
ATOM 878 C C . LEU A 1 116 ? 8.602 10.688 5.047 1 92.44 116 LEU A C 1
ATOM 880 O O . LEU A 1 116 ? 8.312 11.68 5.727 1 92.44 116 LEU A O 1
ATOM 884 N N . ARG A 1 117 ? 9.5 9.922 5.32 1 90.5 117 ARG A N 1
ATOM 885 C CA . ARG A 1 117 ? 10.586 10.188 6.254 1 90.5 117 ARG A CA 1
ATOM 886 C C . ARG A 1 117 ? 11.938 9.789 5.652 1 90.5 117 ARG A C 1
ATOM 888 O O . ARG A 1 117 ? 12.156 8.617 5.332 1 90.5 117 ARG A O 1
ATOM 895 N N . GLY A 1 118 ? 12.859 10.75 5.461 1 86.62 118 GLY A N 1
ATOM 896 C CA . GLY A 1 118 ? 14.172 10.43 4.922 1 86.62 118 GLY A CA 1
ATOM 897 C C . GLY A 1 118 ? 14.203 10.383 3.404 1 86.62 118 GLY A C 1
ATOM 898 O O . GLY A 1 118 ? 15.125 9.828 2.812 1 86.62 118 GLY A O 1
ATOM 899 N N . TRP A 1 119 ? 13.094 10.898 2.764 1 85.62 119 TRP A N 1
ATOM 900 C CA . TRP A 1 119 ? 12.977 10.953 1.31 1 85.62 119 TRP A CA 1
ATOM 901 C C . TRP A 1 119 ? 12.57 12.344 0.842 1 85.62 119 TRP A C 1
ATOM 903 O O . TRP A 1 119 ? 11.984 13.117 1.605 1 85.62 119 TRP A O 1
ATOM 913 N N . SER A 1 120 ? 12.906 12.633 -0.341 1 85.69 120 SER A N 1
ATOM 914 C CA . SER A 1 120 ? 12.297 13.758 -1.045 1 85.69 120 SER A CA 1
ATOM 915 C C . SER A 1 120 ? 11.414 13.273 -2.193 1 85.69 120 SER A C 1
ATOM 917 O O . SER A 1 120 ? 11.609 12.172 -2.711 1 85.69 120 SER A O 1
ATOM 919 N N . CYS A 1 121 ? 10.461 14.023 -2.469 1 87.69 121 CYS A N 1
ATOM 920 C CA . CYS A 1 121 ? 9.562 13.727 -3.58 1 87.69 121 CYS A CA 1
ATOM 921 C C . CYS A 1 121 ? 9.836 14.641 -4.766 1 87.69 121 CYS A C 1
ATOM 923 O O . CYS A 1 121 ? 9.648 15.859 -4.672 1 87.69 121 CYS A O 1
ATOM 925 N N . GLN A 1 122 ? 10.242 14.031 -5.855 1 84.19 122 GLN A N 1
ATOM 926 C CA . GLN A 1 122 ? 10.586 14.805 -7.039 1 84.19 122 GLN A CA 1
ATOM 927 C C . GLN A 1 122 ? 9.352 15.109 -7.879 1 84.19 122 GLN A C 1
ATOM 929 O O . GLN A 1 122 ? 9.281 16.141 -8.547 1 84.19 122 GLN A O 1
ATOM 934 N N . GLN A 1 123 ? 8.5 14.172 -7.852 1 84.94 123 GLN A N 1
ATOM 935 C CA . GLN A 1 123 ? 7.266 14.289 -8.617 1 84.94 123 GLN A CA 1
ATOM 936 C C . GLN A 1 123 ? 6.129 13.523 -7.957 1 84.94 123 GLN A C 1
ATOM 938 O O . GLN A 1 123 ? 6.34 12.438 -7.414 1 84.94 123 GLN A O 1
ATOM 943 N N . LEU A 1 124 ? 5.027 14.086 -7.895 1 88.56 124 LEU A N 1
ATOM 944 C CA . LEU A 1 124 ? 3.783 13.453 -7.465 1 88.56 124 LEU A CA 1
ATOM 945 C C . LEU A 1 124 ? 2.67 13.703 -8.477 1 88.56 124 LEU A C 1
ATOM 947 O O . LEU A 1 124 ? 2.402 14.844 -8.844 1 88.56 124 LEU A O 1
ATOM 951 N N . GLN A 1 125 ? 2.094 12.664 -8.922 1 87.5 125 GLN A N 1
ATOM 952 C CA . GLN A 1 125 ? 1.056 12.836 -9.938 1 87.5 125 GLN A CA 1
ATOM 953 C C . GLN A 1 125 ? -0.078 11.836 -9.742 1 87.5 125 GLN A C 1
ATOM 955 O O . GLN A 1 125 ? 0.109 10.797 -9.109 1 87.5 125 GLN A O 1
ATOM 960 N N . LEU A 1 126 ? -1.231 12.195 -10.242 1 88.38 126 LEU A N 1
ATOM 961 C CA . LEU A 1 126 ? -2.336 11.242 -10.312 1 88.38 126 LEU A CA 1
ATOM 962 C C . LEU A 1 126 ? -2.141 10.273 -11.477 1 88.38 126 LEU A C 1
ATOM 964 O O . LEU A 1 126 ? -1.676 10.664 -12.547 1 88.38 126 LEU A O 1
ATOM 968 N N . VAL A 1 127 ? -2.461 9.07 -11.164 1 84.31 127 VAL A N 1
ATOM 969 C CA . VAL A 1 127 ? -2.459 8.062 -12.219 1 84.31 127 VAL A CA 1
ATOM 970 C C . VAL A 1 127 ? -3.777 7.289 -12.195 1 84.31 127 VAL A C 1
ATOM 972 O O . VAL A 1 127 ? -4.555 7.398 -11.25 1 84.31 127 VAL A O 1
ATOM 975 N N . ALA A 1 128 ? -4.047 6.5 -13.344 1 84.75 128 ALA A N 1
ATOM 976 C CA . ALA A 1 128 ? -5.277 5.727 -13.461 1 84.75 128 ALA A CA 1
ATOM 977 C C . ALA A 1 128 ? -6.504 6.609 -13.25 1 84.75 128 ALA A C 1
ATOM 979 O O . ALA A 1 128 ? -7.441 6.219 -12.547 1 84.75 128 ALA A O 1
ATOM 980 N N . ASN A 1 129 ? -6.375 7.867 -13.766 1 87.25 129 ASN A N 1
ATOM 981 C CA . ASN A 1 129 ? -7.43 8.852 -13.531 1 87.25 129 ASN A CA 1
ATOM 982 C C . ASN A 1 129 ? -8.242 9.102 -14.797 1 87.25 129 ASN A C 1
ATOM 984 O O . ASN A 1 129 ? -8.906 10.133 -14.922 1 87.25 129 ASN A O 1
ATOM 988 N N . GLU A 1 130 ? -8.078 8.141 -15.68 1 85.06 130 GLU A N 1
ATOM 989 C CA . GLU A 1 130 ? -8.906 8.133 -16.891 1 85.06 130 GLU A CA 1
ATOM 990 C C . GLU A 1 130 ? -9.766 6.879 -16.953 1 85.06 130 GLU A C 1
ATOM 992 O O . GLU A 1 130 ? -9.398 5.832 -16.422 1 85.06 130 GLU A O 1
ATOM 997 N N . PRO A 1 131 ? -10.898 6.98 -17.656 1 83.81 131 PRO A N 1
ATOM 998 C CA . PRO A 1 131 ? -11.734 5.789 -17.797 1 83.81 131 PRO A CA 1
ATOM 999 C C . PRO A 1 131 ? -11.031 4.656 -18.547 1 83.81 131 PRO A C 1
ATOM 1001 O O . PRO A 1 131 ? -10.195 4.91 -19.422 1 83.81 131 PRO A O 1
ATOM 1004 N N . VAL A 1 132 ? -11.32 3.393 -18.172 1 78.12 132 VAL A N 1
ATOM 1005 C CA . VAL A 1 132 ? -10.734 2.211 -18.797 1 78.12 132 VAL A CA 1
ATOM 1006 C C . VAL A 1 132 ? -11.242 2.084 -20.234 1 78.12 132 VAL A C 1
ATOM 1008 O O . VAL A 1 132 ? -10.5 1.645 -21.125 1 78.12 132 VAL A O 1
ATOM 1011 N N . THR A 1 133 ? -12.531 2.311 -20.391 1 74.75 133 THR A N 1
ATOM 1012 C CA . THR A 1 133 ? -13.117 2.373 -21.734 1 74.75 133 THR A CA 1
ATOM 1013 C C . THR A 1 133 ? -13.453 3.812 -22.109 1 74.75 133 THR A C 1
ATOM 1015 O O . THR A 1 133 ? -14.234 4.469 -21.406 1 74.75 133 THR A O 1
ATOM 1018 N N . PRO A 1 134 ? -12.742 4.227 -23.156 1 67.25 134 PRO A N 1
ATOM 1019 C CA . PRO A 1 134 ? -13.008 5.609 -23.562 1 67.25 134 PRO A CA 1
ATOM 1020 C C . PRO A 1 134 ? -14.5 5.891 -23.734 1 67.25 134 PRO A C 1
ATOM 1022 O O . PRO A 1 134 ? -15.219 5.094 -24.344 1 67.25 134 PRO A O 1
ATOM 1025 N N . GLY A 1 135 ? -14.875 6.996 -23.188 1 65.94 135 GLY A N 1
ATOM 1026 C CA . GLY A 1 135 ? -16.266 7.41 -23.328 1 65.94 135 GLY A CA 1
ATOM 1027 C C . GLY A 1 135 ? -17.172 6.824 -22.266 1 65.94 135 GLY A C 1
ATOM 1028 O O . GLY A 1 135 ? -18.359 7.168 -22.188 1 65.94 135 GLY A O 1
ATOM 1029 N N . HIS A 1 136 ? -16.562 5.91 -21.547 1 67.44 136 HIS A N 1
ATOM 1030 C CA . HIS A 1 136 ? -17.359 5.312 -20.484 1 67.44 136 HIS A CA 1
ATOM 1031 C C . HIS A 1 136 ? -16.906 5.809 -19.109 1 67.44 136 HIS A C 1
ATOM 1033 O O . HIS A 1 136 ? -15.898 6.508 -19 1 67.44 136 HIS A O 1
ATOM 1039 N N . LEU A 1 137 ? -17.797 5.742 -18.203 1 70.38 137 LEU A N 1
ATOM 1040 C CA . LEU A 1 137 ? -17.547 6.172 -16.844 1 70.38 137 LEU A CA 1
ATOM 1041 C C . LEU A 1 137 ? -17.031 5.016 -15.992 1 70.38 137 LEU A C 1
ATOM 1043 O O . LEU A 1 137 ? -17.312 4.934 -14.797 1 70.38 137 LEU A O 1
ATOM 1047 N N . ASP A 1 138 ? -16.188 4.168 -16.75 1 80.94 138 ASP A N 1
ATOM 1048 C CA . ASP A 1 138 ? -15.648 3.006 -16.047 1 80.94 138 ASP A CA 1
ATOM 1049 C C . ASP A 1 138 ? -14.195 3.223 -15.648 1 80.94 138 ASP A C 1
ATOM 1051 O O . ASP A 1 138 ? -13.305 3.223 -16.5 1 80.94 138 ASP A O 1
ATOM 1055 N N . TYR A 1 139 ? -14.039 3.496 -14.422 1 84.88 139 TYR A N 1
ATOM 1056 C CA . TYR A 1 139 ? -12.695 3.689 -13.875 1 84.88 139 TYR A CA 1
ATOM 1057 C C . TYR A 1 139 ? -12.203 2.418 -13.195 1 84.88 139 TYR A C 1
ATOM 1059 O O . TYR A 1 139 ? -13 1.582 -12.766 1 84.88 139 TYR A O 1
ATOM 1067 N N . LEU A 1 140 ? -10.922 2.291 -13.188 1 80.5 140 LEU A N 1
ATOM 1068 C CA . LEU A 1 140 ? -10.289 1.102 -12.625 1 80.5 140 LEU A CA 1
ATOM 1069 C C . LEU A 1 140 ? -10.617 0.961 -11.141 1 80.5 140 LEU A C 1
ATOM 1071 O O . LEU A 1 140 ? -10.758 -0.154 -10.641 1 80.5 140 LEU A O 1
ATOM 1075 N N . SER A 1 141 ? -10.75 2.072 -10.477 1 86.19 141 SER A N 1
ATOM 1076 C CA . SER A 1 141 ? -11 2.154 -9.039 1 86.19 141 SER A CA 1
ATOM 1077 C C . SER A 1 141 ? -11.797 3.406 -8.688 1 86.19 141 SER A C 1
ATOM 1079 O O . SER A 1 141 ? -11.859 4.352 -9.477 1 86.19 141 SER A O 1
ATOM 1081 N N . ASP A 1 142 ? -12.422 3.318 -7.574 1 89.75 142 ASP A N 1
ATOM 1082 C CA . ASP A 1 142 ? -13.133 4.512 -7.129 1 89.75 142 ASP A CA 1
ATOM 1083 C C . ASP A 1 142 ? -12.156 5.594 -6.672 1 89.75 142 ASP A C 1
ATOM 1085 O O . ASP A 1 142 ? -12.531 6.762 -6.543 1 89.75 142 ASP A O 1
ATOM 1089 N N . HIS A 1 143 ? -10.938 5.281 -6.449 1 92.38 143 HIS A N 1
ATOM 1090 C CA . HIS A 1 143 ? -9.844 6.227 -6.23 1 92.38 143 HIS A CA 1
ATOM 1091 C C . HIS A 1 143 ? -8.938 6.312 -7.453 1 92.38 143 HIS A C 1
ATOM 1093 O O . HIS A 1 143 ? -8.641 5.293 -8.086 1 92.38 143 HIS A O 1
ATOM 1099 N N . PHE A 1 144 ? -8.516 7.508 -7.746 1 90 144 PHE A N 1
ATOM 1100 C CA . PHE A 1 144 ? -7.367 7.629 -8.633 1 90 144 PHE A CA 1
ATOM 1101 C C . PHE A 1 144 ? -6.086 7.219 -7.914 1 90 144 PHE A C 1
ATOM 1103 O O . PHE A 1 144 ? -6.031 7.219 -6.684 1 90 144 PHE A O 1
ATOM 1110 N N . GLY A 1 145 ? -5.102 6.793 -8.688 1 88.69 145 GLY A N 1
ATOM 1111 C CA . GLY A 1 145 ? -3.82 6.414 -8.117 1 88.69 145 GLY A CA 1
ATOM 1112 C C . GLY A 1 145 ? -2.871 7.586 -7.949 1 88.69 145 GLY A C 1
ATOM 1113 O O . GLY A 1 145 ? -3.082 8.648 -8.531 1 88.69 145 GLY A O 1
ATOM 1114 N N . LEU A 1 146 ? -1.894 7.465 -7.078 1 89.19 146 LEU A N 1
ATOM 1115 C CA . LEU A 1 146 ? -0.792 8.406 -6.906 1 89.19 146 LEU A CA 1
ATOM 1116 C C . LEU A 1 146 ? 0.533 7.77 -7.32 1 89.19 146 LEU A C 1
ATOM 1118 O O . LEU A 1 146 ? 0.791 6.605 -7.016 1 89.19 146 LEU A O 1
ATOM 1122 N N . LEU A 1 147 ? 1.268 8.539 -8.039 1 86.81 147 LEU A N 1
ATOM 1123 C CA . LEU A 1 147 ? 2.633 8.148 -8.375 1 86.81 147 LEU A CA 1
ATOM 1124 C C . LEU A 1 147 ? 3.637 9.164 -7.848 1 86.81 147 LEU A C 1
ATOM 1126 O O . LEU A 1 147 ? 3.607 10.336 -8.242 1 86.81 147 LEU A O 1
ATOM 1130 N N . ALA A 1 148 ? 4.465 8.695 -6.938 1 86.69 148 ALA A N 1
ATOM 1131 C CA . ALA A 1 148 ? 5.512 9.547 -6.379 1 86.69 148 ALA A CA 1
ATOM 1132 C C . ALA A 1 148 ? 6.891 9.109 -6.867 1 86.69 148 ALA A C 1
ATOM 1134 O O . ALA A 1 148 ? 7.207 7.918 -6.859 1 86.69 148 ALA A O 1
ATOM 1135 N N . THR A 1 149 ? 7.578 10.039 -7.391 1 84.25 149 THR A N 1
ATOM 1136 C CA . THR A 1 149 ? 8.992 9.836 -7.68 1 84.25 149 THR A CA 1
ATOM 1137 C C . THR A 1 149 ? 9.859 10.375 -6.551 1 84.25 149 THR A C 1
ATOM 1139 O O . THR A 1 149 ? 9.828 11.57 -6.254 1 84.25 149 THR A O 1
ATOM 1142 N N . LEU A 1 150 ? 10.555 9.398 -5.922 1 83.38 150 LEU A N 1
ATOM 1143 C CA . LEU A 1 150 ? 11.227 9.75 -4.676 1 83.38 150 LEU A CA 1
ATOM 1144 C C . LEU A 1 150 ? 12.734 9.609 -4.812 1 83.38 150 LEU A C 1
ATOM 1146 O O . LEU A 1 150 ? 13.219 8.812 -5.621 1 83.38 150 LEU A O 1
ATOM 1150 N N . GLN A 1 151 ? 13.375 10.398 -4.062 1 79.56 151 GLN A N 1
ATOM 1151 C CA . GLN A 1 151 ? 14.828 10.336 -3.936 1 79.56 151 GLN A CA 1
ATOM 1152 C C . GLN A 1 151 ? 15.242 10.211 -2.475 1 79.56 151 GLN A C 1
ATOM 1154 O O . GLN A 1 151 ? 14.703 10.906 -1.608 1 79.56 151 GLN A O 1
ATOM 1159 N N . LEU A 1 152 ? 16.125 9.219 -2.271 1 77.5 152 LEU A N 1
ATOM 1160 C CA . LEU A 1 152 ? 16.641 9.062 -0.917 1 77.5 152 LEU A CA 1
ATOM 1161 C C . LEU A 1 152 ? 17.453 10.289 -0.498 1 77.5 152 LEU A C 1
ATOM 1163 O O . LEU A 1 152 ? 18.281 10.781 -1.262 1 77.5 152 LEU A O 1
ATOM 1167 N N . LEU A 1 153 ? 17.109 10.82 0.618 1 74.75 153 LEU A N 1
ATOM 1168 C CA . LEU A 1 153 ? 17.891 11.922 1.156 1 74.75 153 LEU A CA 1
ATOM 1169 C C . LEU A 1 153 ? 19.203 11.422 1.747 1 74.75 153 LEU A C 1
ATOM 1171 O O . LEU A 1 153 ? 19.266 10.297 2.248 1 74.75 153 LEU A O 1
ATOM 1175 N N . PRO A 1 154 ? 20.281 12.227 1.643 1 69.12 154 PRO A N 1
ATOM 1176 C CA . PRO A 1 154 ? 21.578 11.828 2.197 1 69.12 154 PRO A CA 1
ATOM 1177 C C . PRO A 1 154 ? 21.516 11.562 3.697 1 69.12 154 PRO A C 1
ATOM 1179 O O . PRO A 1 154 ? 20.703 12.148 4.402 1 69.12 154 PRO A O 1
ATOM 1182 N N . MET B 1 1 ? 1.964 4.047 -6.102 1 27.88 1 MET B N 1
ATOM 1183 C CA . MET B 1 1 ? 3.178 3.547 -6.742 1 27.88 1 MET B CA 1
ATOM 1184 C C . MET B 1 1 ? 4.336 4.52 -6.543 1 27.88 1 MET B C 1
ATOM 1186 O O . MET B 1 1 ? 4.141 5.738 -6.574 1 27.88 1 MET B O 1
ATOM 1190 N N . ALA B 1 2 ? 5.273 4.266 -5.629 1 28.41 2 ALA B N 1
ATOM 1191 C CA . ALA B 1 2 ? 6.453 5.113 -5.488 1 28.41 2 ALA B CA 1
ATOM 1192 C C . ALA B 1 2 ? 7.605 4.59 -6.34 1 28.41 2 ALA B C 1
ATOM 1194 O O . ALA B 1 2 ? 7.777 3.379 -6.492 1 28.41 2 ALA B O 1
ATOM 1195 N N . LYS B 1 3 ? 8.297 5.555 -7.258 1 30.47 3 LYS B N 1
ATOM 1196 C CA . LYS B 1 3 ? 9.523 5.254 -7.988 1 30.47 3 LYS B CA 1
ATOM 1197 C C . LYS B 1 3 ? 10.742 5.824 -7.273 1 30.47 3 LYS B C 1
ATOM 1199 O O . LYS B 1 3 ? 10.75 6.992 -6.879 1 30.47 3 LYS B O 1
ATOM 1204 N N . ILE B 1 4 ? 11.711 5.047 -6.695 1 33.22 4 ILE B N 1
ATOM 1205 C CA . ILE B 1 4 ? 12.906 5.516 -6.004 1 33.22 4 ILE B CA 1
ATOM 1206 C C . ILE B 1 4 ? 14.125 5.352 -6.91 1 33.22 4 ILE B C 1
ATOM 1208 O O . ILE B 1 4 ? 14.438 4.242 -7.355 1 33.22 4 ILE B O 1
ATOM 1212 N N . PRO B 1 5 ? 14.789 6.566 -7.387 1 33.84 5 PRO B N 1
ATOM 1213 C CA . PRO B 1 5 ? 16.094 6.34 -8.016 1 33.84 5 PRO B CA 1
ATOM 1214 C C . PRO B 1 5 ? 17.109 5.699 -7.066 1 33.84 5 PRO B C 1
ATOM 1216 O O . PRO B 1 5 ? 17.219 6.117 -5.91 1 33.84 5 PRO B O 1
ATOM 1219 N N . LEU B 1 6 ? 17.5 4.527 -7.09 1 36.34 6 LEU B N 1
ATOM 1220 C CA . LEU B 1 6 ? 18.547 3.93 -6.281 1 36.34 6 LEU B CA 1
ATOM 1221 C C . LEU B 1 6 ? 19.922 4.324 -6.809 1 36.34 6 LEU B C 1
ATOM 1223 O O . LEU B 1 6 ? 20.141 4.352 -8.023 1 36.34 6 LEU B O 1
ATOM 1227 N N . PRO B 1 7 ? 20.812 5.035 -5.98 1 33.25 7 PRO B N 1
ATOM 1228 C CA . PRO B 1 7 ? 22.188 5.062 -6.473 1 33.25 7 PRO B CA 1
ATOM 1229 C C . PRO B 1 7 ? 22.75 3.666 -6.734 1 33.25 7 PRO B C 1
ATOM 1231 O O . PRO B 1 7 ? 22.703 2.799 -5.859 1 33.25 7 PRO B O 1
ATOM 1234 N N . LEU B 1 8 ? 22.719 3.172 -7.914 1 35.41 8 LEU B N 1
ATOM 1235 C CA . LEU B 1 8 ? 23.469 1.969 -8.258 1 35.41 8 LEU B CA 1
ATOM 1236 C C . LEU B 1 8 ? 24.953 2.141 -7.926 1 35.41 8 LEU B C 1
ATOM 1238 O O . LEU B 1 8 ? 25.484 3.256 -7.969 1 35.41 8 LEU B O 1
ATOM 1242 N N . PRO B 1 9 ? 25.625 1.295 -7.211 1 31.5 9 PRO B N 1
ATOM 1243 C CA . PRO B 1 9 ? 27.078 1.393 -7.152 1 31.5 9 PRO B CA 1
ATOM 1244 C C . PRO B 1 9 ? 27.703 1.887 -8.461 1 31.5 9 PRO B C 1
ATOM 1246 O O . PRO B 1 9 ? 27.109 1.713 -9.531 1 31.5 9 PRO B O 1
ATOM 1249 N N . GLU B 1 10 ? 29.047 2.701 -8.508 1 31.95 10 GLU B N 1
ATOM 1250 C CA . GLU B 1 10 ? 29.828 3.111 -9.672 1 31.95 10 GLU B CA 1
ATOM 1251 C C . GLU B 1 10 ? 29.703 2.096 -10.805 1 31.95 10 GLU B C 1
ATOM 1253 O O . GLU B 1 10 ? 29.625 2.473 -11.977 1 31.95 10 GLU B O 1
ATOM 1258 N N . GLY B 1 11 ? 30.453 0.9 -10.742 1 29.77 11 GLY B N 1
ATOM 1259 C CA . GLY B 1 11 ? 30.547 -0.085 -11.805 1 29.77 11 GLY B CA 1
ATOM 1260 C C . GLY B 1 11 ? 29.203 -0.479 -12.391 1 29.77 11 GLY B C 1
ATOM 1261 O O . GLY B 1 11 ? 29.141 -1.273 -13.328 1 29.77 11 GLY B O 1
ATOM 1262 N N . MET B 1 12 ? 28.438 -0.771 -11.656 1 29.45 12 MET B N 1
ATOM 1263 C CA . MET B 1 12 ? 27.234 -1.089 -12.43 1 29.45 12 MET B CA 1
ATOM 1264 C C . MET B 1 12 ? 26.688 0.157 -13.109 1 29.45 12 MET B C 1
ATOM 1266 O O . MET B 1 12 ? 25.953 0.937 -12.492 1 29.45 12 MET B O 1
ATOM 1270 N N . SER B 1 13 ? 27.656 1.059 -13.906 1 28.81 13 SER B N 1
ATOM 1271 C CA . SER B 1 13 ? 27.453 2.088 -14.922 1 28.81 13 SER B CA 1
ATOM 1272 C C . SER B 1 13 ? 26.203 1.81 -15.742 1 28.81 13 SER B C 1
ATOM 1274 O O . SER B 1 13 ? 25.953 2.473 -16.75 1 28.81 13 SER B O 1
ATOM 1276 N N . GLY B 1 14 ? 25.688 0.64 -15.945 1 28.95 14 GLY B N 1
ATOM 1277 C CA . GLY B 1 14 ? 24.875 0.651 -17.156 1 28.95 14 GLY B CA 1
ATOM 1278 C C . GLY B 1 14 ? 24.188 1.977 -17.391 1 28.95 14 GLY B C 1
ATOM 1279 O O . GLY B 1 14 ? 24.062 2.797 -16.484 1 28.95 14 GLY B O 1
ATOM 1280 N N . THR B 1 15 ? 24.359 2.57 -18.812 1 28.14 15 THR B N 1
ATOM 1281 C CA . THR B 1 15 ? 23.719 3.697 -19.484 1 28.14 15 THR B CA 1
ATOM 1282 C C . THR B 1 15 ? 22.531 4.195 -18.672 1 28.14 15 THR B C 1
ATOM 1284 O O . THR B 1 15 ? 21.938 3.439 -17.891 1 28.14 15 THR B O 1
ATOM 1287 N N . ALA B 1 16 ? 22.5 5.633 -18.5 1 30.98 16 ALA B N 1
ATOM 1288 C CA . ALA B 1 16 ? 21.406 6.48 -18.016 1 30.98 16 ALA B CA 1
ATOM 1289 C C . ALA B 1 16 ? 20.047 5.812 -18.234 1 30.98 16 ALA B C 1
ATOM 1291 O O . ALA B 1 16 ? 19.016 6.457 -18.109 1 30.98 16 ALA B O 1
ATOM 1292 N N . GLY B 1 17 ? 19.75 4.98 -19.188 1 33 17 GLY B N 1
ATOM 1293 C CA . GLY B 1 17 ? 18.703 4.277 -19.906 1 33 17 GLY B CA 1
ATOM 1294 C C . GLY B 1 17 ? 17.609 3.744 -18.984 1 33 17 GLY B C 1
ATOM 1295 O O . GLY B 1 17 ? 17.547 4.121 -17.812 1 33 17 GLY B O 1
ATOM 1296 N N . SER B 1 18 ? 17.047 2.365 -18.984 1 38.78 18 SER B N 1
ATOM 1297 C CA . SER B 1 18 ? 15.891 1.99 -18.188 1 38.78 18 SER B CA 1
ATOM 1298 C C . SER B 1 18 ? 16.125 2.266 -16.703 1 38.78 18 SER B C 1
ATOM 1300 O O . SER B 1 18 ? 16.812 1.501 -16.031 1 38.78 18 SER B O 1
ATOM 1302 N N . ALA B 1 19 ? 16.781 3.332 -16.188 1 45.78 19 ALA B N 1
ATOM 1303 C CA . ALA B 1 19 ? 17.188 3.928 -14.914 1 45.78 19 ALA B CA 1
ATOM 1304 C C . ALA B 1 19 ? 16.391 3.33 -13.758 1 45.78 19 ALA B C 1
ATOM 1306 O O . ALA B 1 19 ? 15.164 3.234 -13.82 1 45.78 19 ALA B O 1
ATOM 1307 N N . GLY B 1 20 ? 16.875 2.223 -13.219 1 55.84 20 GLY B N 1
ATOM 1308 C CA . GLY B 1 20 ? 16.359 1.093 -12.469 1 55.84 20 GLY B CA 1
ATOM 1309 C C . GLY B 1 20 ? 15.445 1.505 -11.328 1 55.84 20 GLY B C 1
ATOM 1310 O O . GLY B 1 20 ? 15.914 1.849 -10.242 1 55.84 20 GLY B O 1
ATOM 1311 N N . PHE B 1 21 ? 14.617 2.246 -11.633 1 66.06 21 PHE B N 1
ATOM 1312 C CA . PHE B 1 21 ? 13.602 2.572 -10.633 1 66.06 21 PHE B CA 1
ATOM 1313 C C . PHE B 1 21 ? 12.969 1.306 -10.062 1 66.06 21 PHE B C 1
ATOM 1315 O O . PHE B 1 21 ? 12.867 0.293 -10.758 1 66.06 21 PHE B O 1
ATOM 1322 N N . CYS B 1 22 ? 12.961 1.382 -8.781 1 77.19 22 CYS B 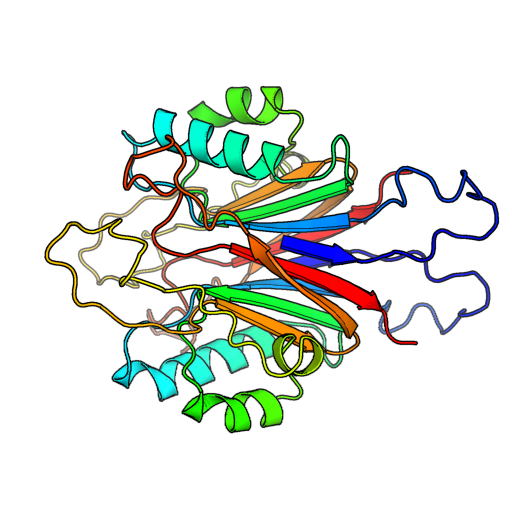N 1
ATOM 1323 C CA . CYS B 1 22 ? 12.102 0.413 -8.109 1 77.19 22 CYS B CA 1
ATOM 1324 C C . CYS B 1 22 ? 10.695 0.964 -7.934 1 77.19 22 CYS B C 1
ATOM 1326 O O . CYS B 1 22 ? 10.516 2.141 -7.609 1 77.19 22 CYS B O 1
ATOM 1328 N N . VAL B 1 23 ? 9.891 0.145 -8.328 1 81.44 23 VAL B N 1
ATOM 1329 C CA . VAL B 1 23 ? 8.492 0.541 -8.164 1 81.44 23 VAL B CA 1
ATOM 1330 C C . VAL B 1 23 ? 7.891 -0.197 -6.969 1 81.44 23 VAL B C 1
ATOM 1332 O O . VAL B 1 23 ? 8.023 -1.418 -6.855 1 81.44 23 VAL B O 1
ATOM 1335 N N . PHE B 1 24 ? 7.379 0.598 -6.098 1 83.75 24 PHE B N 1
ATOM 1336 C CA . PHE B 1 24 ? 6.566 0.076 -5.004 1 83.75 24 PHE B CA 1
ATOM 1337 C C . PHE B 1 24 ? 5.102 0.462 -5.18 1 83.75 24 PHE B C 1
ATOM 1339 O O . PHE B 1 24 ? 4.777 1.645 -5.305 1 83.75 24 PHE B O 1
ATOM 1346 N N . ALA B 1 25 ? 4.344 -0.562 -5.27 1 87.25 25 ALA B N 1
ATOM 1347 C CA . ALA B 1 25 ? 2.932 -0.31 -5.543 1 87.25 25 ALA B CA 1
ATOM 1348 C C . ALA B 1 25 ? 2.045 -0.937 -4.469 1 87.25 25 ALA B C 1
ATOM 1350 O O . ALA B 1 25 ? 2.295 -2.061 -4.027 1 87.25 25 ALA B O 1
ATOM 1351 N N . GLY B 1 26 ? 1.116 -0.152 -3.979 1 87.19 26 GLY B N 1
ATOM 1352 C CA . GLY B 1 26 ? 0.053 -0.636 -3.111 1 87.19 26 GLY B CA 1
ATOM 1353 C C . GLY B 1 26 ? -1.299 -0.688 -3.799 1 87.19 26 GLY B C 1
ATOM 1354 O O . GLY B 1 26 ? -1.682 0.251 -4.5 1 87.19 26 GLY B O 1
ATOM 1355 N N . CYS B 1 27 ? -1.991 -1.858 -3.65 1 87.12 27 CYS B N 1
ATOM 1356 C CA . CYS B 1 27 ? -3.295 -1.996 -4.289 1 87.12 27 CYS B CA 1
ATOM 1357 C C . CYS B 1 27 ? -4.285 -2.689 -3.363 1 87.12 27 CYS B C 1
ATOM 1359 O O . CYS B 1 27 ? -3.887 -3.398 -2.438 1 87.12 27 CYS B O 1
ATOM 1361 N N . HIS B 1 28 ? -5.441 -2.361 -3.549 1 88.56 28 HIS B N 1
ATOM 1362 C CA . HIS B 1 28 ? -6.594 -3.064 -2.992 1 88.56 28 HIS B CA 1
ATOM 1363 C C . HIS B 1 28 ? -7.523 -3.557 -4.094 1 88.56 28 HIS B C 1
ATOM 1365 O O . HIS B 1 28 ? -8.242 -2.764 -4.707 1 88.56 28 HIS B O 1
ATOM 1371 N N . LEU B 1 29 ? -7.547 -4.871 -4.359 1 91.06 29 LEU B N 1
ATOM 1372 C CA . LEU B 1 29 ? -8.219 -5.402 -5.535 1 91.06 29 LEU B CA 1
ATOM 1373 C C . LEU B 1 29 ? -9.625 -5.895 -5.184 1 91.06 29 LEU B C 1
ATOM 1375 O O . LEU B 1 29 ? -10.016 -5.875 -4.016 1 91.06 29 LEU B O 1
ATOM 1379 N N . GLU B 1 30 ? -10.32 -6.309 -6.172 1 89.25 30 GLU B N 1
ATOM 1380 C CA . GLU B 1 30 ? -11.719 -6.738 -6.09 1 89.25 30 GLU B CA 1
ATOM 1381 C C . GLU B 1 30 ? -11.891 -7.828 -5.035 1 89.25 30 GLU B C 1
ATOM 1383 O O . GLU B 1 30 ? -11.117 -8.781 -4.98 1 89.25 30 GLU B O 1
ATOM 1388 N N . PRO B 1 31 ? -12.93 -7.586 -4.191 1 90.94 31 PRO B N 1
ATOM 1389 C CA . PRO B 1 31 ? -13.164 -8.57 -3.135 1 90.94 31 PRO B CA 1
ATOM 1390 C C . PRO B 1 31 ? -13.984 -9.766 -3.619 1 90.94 31 PRO B C 1
ATOM 1392 O O . PRO B 1 31 ? -14.391 -9.812 -4.785 1 90.94 31 PRO B O 1
ATOM 1395 N N . PHE B 1 32 ? -14.125 -10.773 -2.811 1 92 32 PHE B N 1
ATOM 1396 C CA . PHE B 1 32 ? -15.008 -11.922 -2.932 1 92 32 PHE B CA 1
ATOM 1397 C C . PHE B 1 32 ? -14.469 -12.93 -3.941 1 92 32 PHE B C 1
ATOM 1399 O O . PHE B 1 32 ? -13.68 -12.57 -4.816 1 92 32 PHE B O 1
ATOM 1406 N N . SER B 1 33 ? -14.898 -14.164 -3.844 1 91.88 33 SER B N 1
ATOM 1407 C CA . SER B 1 33 ? -14.367 -15.289 -4.613 1 91.88 33 SER B CA 1
ATOM 1408 C C . SER B 1 33 ? -14.672 -15.133 -6.098 1 91.88 33 SER B C 1
ATOM 1410 O O . SER B 1 33 ? -13.844 -15.469 -6.949 1 91.88 33 SER B O 1
ATOM 1412 N N . ASP B 1 34 ? -15.875 -14.547 -6.383 1 93.62 34 ASP B N 1
ATOM 1413 C CA . ASP B 1 34 ? -16.297 -14.438 -7.777 1 93.62 34 ASP B CA 1
ATOM 1414 C C . ASP B 1 34 ? -15.594 -13.266 -8.469 1 93.62 34 ASP B C 1
ATOM 1416 O O . ASP B 1 34 ? -15.75 -13.062 -9.672 1 93.62 34 ASP B O 1
ATOM 1420 N N . GLY B 1 35 ? -14.758 -12.578 -7.785 1 94.5 35 GLY B N 1
ATOM 1421 C CA . GLY B 1 35 ? -14.078 -11.414 -8.336 1 94.5 35 GLY B CA 1
ATOM 1422 C C . GLY B 1 35 ? -12.75 -11.75 -8.977 1 94.5 35 GLY B C 1
ATOM 1423 O O . GLY B 1 35 ? -12.008 -10.852 -9.391 1 94.5 35 GLY B O 1
ATOM 1424 N N . ALA B 1 36 ? -12.406 -13.055 -9.125 1 94.94 36 ALA B N 1
ATOM 1425 C CA . ALA B 1 36 ? -11.094 -13.484 -9.594 1 94.94 36 ALA B CA 1
ATOM 1426 C C . ALA B 1 36 ? -10.789 -12.906 -10.977 1 94.94 36 ALA B C 1
ATOM 1428 O O . ALA B 1 36 ? -9.727 -12.328 -11.188 1 94.94 36 ALA B O 1
ATOM 1429 N N . PRO B 1 37 ? -11.734 -12.906 -11.961 1 92.88 37 PRO B N 1
ATOM 1430 C CA . PRO B 1 37 ? -11.422 -12.328 -13.266 1 92.88 37 PRO B CA 1
ATOM 1431 C C . PRO B 1 37 ? -11.148 -10.828 -13.188 1 92.88 37 PRO B C 1
ATOM 1433 O O . PRO B 1 37 ? -10.258 -10.32 -13.883 1 92.88 37 PRO B O 1
ATOM 1436 N N . MET B 1 38 ? -11.883 -10.203 -12.32 1 90 38 MET B N 1
ATOM 1437 C CA . MET B 1 38 ? -11.703 -8.766 -12.18 1 90 38 MET B CA 1
ATOM 1438 C C . MET B 1 38 ? -10.359 -8.445 -11.516 1 90 38 MET B C 1
ATOM 1440 O O . MET B 1 38 ? -9.68 -7.496 -11.906 1 90 38 MET B O 1
ATOM 1444 N N . ARG B 1 39 ? -9.977 -9.227 -10.555 1 92.69 39 ARG B N 1
ATOM 1445 C CA . ARG B 1 39 ? -8.688 -9.031 -9.906 1 92.69 39 ARG B CA 1
ATOM 1446 C C . ARG B 1 39 ? -7.543 -9.164 -10.906 1 92.69 39 ARG B C 1
ATOM 1448 O O . ARG B 1 39 ? -6.594 -8.383 -10.883 1 92.69 39 ARG B O 1
ATOM 1455 N N . LEU B 1 40 ? -7.664 -10.133 -11.766 1 93.19 40 LEU B N 1
ATOM 1456 C CA . LEU B 1 40 ? -6.625 -10.32 -12.766 1 93.19 40 LEU B CA 1
ATOM 1457 C C . LEU B 1 40 ? -6.555 -9.133 -13.719 1 93.19 40 LEU B C 1
ATOM 1459 O O . LEU B 1 40 ? -5.469 -8.648 -14.031 1 93.19 40 LEU B O 1
ATOM 1463 N N . LYS B 1 41 ? -7.676 -8.625 -14.125 1 88 41 LYS B N 1
ATOM 1464 C CA . LYS B 1 41 ? -7.723 -7.453 -14.992 1 88 41 LYS B CA 1
ATOM 1465 C C . LYS B 1 41 ? -7.117 -6.234 -14.305 1 88 41 LYS B C 1
ATOM 1467 O O . LYS B 1 41 ? -6.391 -5.457 -14.93 1 88 41 LYS B O 1
ATOM 1472 N N . GLN B 1 42 ? -7.438 -6.062 -13.055 1 88.06 42 GLN B N 1
ATOM 1473 C CA . GLN B 1 42 ? -6.914 -4.945 -12.273 1 88.06 42 GLN B CA 1
ATOM 1474 C C . GLN B 1 42 ? -5.398 -5.031 -12.141 1 88.06 42 GLN B C 1
ATOM 1476 O O . GLN B 1 42 ? -4.699 -4.023 -12.289 1 88.06 42 GLN B O 1
ATOM 1481 N N . LEU B 1 43 ? -4.961 -6.238 -11.898 1 90.12 43 LEU B N 1
ATOM 1482 C CA . LEU B 1 43 ? -3.525 -6.453 -11.773 1 90.12 43 LEU B CA 1
ATOM 1483 C C . LEU B 1 43 ? -2.82 -6.16 -13.094 1 90.12 43 LEU B C 1
ATOM 1485 O O . LEU B 1 43 ? -1.793 -5.48 -13.117 1 90.12 43 LEU B O 1
ATOM 1489 N N . GLU B 1 44 ? -3.371 -6.586 -14.156 1 88.75 44 GLU B N 1
ATOM 1490 C CA . GLU B 1 44 ? -2.805 -6.332 -15.477 1 88.75 44 GLU B CA 1
ATOM 1491 C C . GLU B 1 44 ? -2.779 -4.84 -15.789 1 88.75 44 GLU B C 1
ATOM 1493 O O . GLU B 1 44 ? -1.799 -4.332 -16.344 1 88.75 44 GLU B O 1
ATOM 1498 N N . ALA B 1 45 ? -3.832 -4.188 -15.469 1 84.06 45 ALA B N 1
ATOM 1499 C CA . ALA B 1 45 ? -3.906 -2.746 -15.703 1 84.06 45 ALA B CA 1
ATOM 1500 C C . ALA B 1 45 ? -2.844 -2.008 -14.891 1 84.06 45 ALA B C 1
ATOM 1502 O O . ALA B 1 45 ? -2.201 -1.084 -15.398 1 84.06 45 ALA B O 1
ATOM 1503 N N . ALA B 1 46 ? -2.703 -2.439 -13.648 1 84.06 46 ALA B N 1
ATOM 1504 C CA . ALA B 1 46 ? -1.677 -1.841 -12.797 1 84.06 46 ALA B CA 1
ATOM 1505 C C . ALA B 1 46 ? -0.287 -2.029 -13.398 1 84.06 46 ALA B C 1
ATOM 1507 O O . ALA B 1 46 ? 0.504 -1.085 -13.461 1 84.06 46 ALA B O 1
ATOM 1508 N N . LEU B 1 47 ? -0.059 -3.191 -13.898 1 85.38 47 LEU B N 1
ATOM 1509 C CA . LEU B 1 47 ? 1.251 -3.512 -14.461 1 85.38 47 LEU B CA 1
ATOM 1510 C C . LEU B 1 47 ? 1.504 -2.723 -15.742 1 85.38 47 LEU B C 1
ATOM 1512 O O . LEU B 1 47 ? 2.631 -2.295 -16 1 85.38 47 LEU B O 1
ATOM 1516 N N . ARG B 1 48 ? 0.488 -2.477 -16.469 1 82.25 48 ARG B N 1
ATOM 1517 C CA . ARG B 1 48 ? 0.623 -1.739 -17.719 1 82.25 48 ARG B CA 1
ATOM 1518 C C . ARG B 1 48 ? 0.955 -0.274 -17.453 1 82.25 48 ARG B C 1
ATOM 1520 O O . ARG B 1 48 ? 1.526 0.401 -18.312 1 82.25 48 ARG B O 1
ATOM 1527 N N . SER B 1 49 ? 0.617 0.141 -16.312 1 75.44 49 SER B N 1
ATOM 1528 C CA . SER B 1 49 ? 0.834 1.545 -15.969 1 75.44 49 SER B CA 1
ATOM 1529 C C . SER B 1 49 ? 2.254 1.78 -15.461 1 75.44 49 SER B C 1
ATOM 1531 O O . SER B 1 49 ? 2.643 2.92 -15.203 1 75.44 49 SER B O 1
ATOM 1533 N N . MET B 1 50 ? 3.025 0.687 -15.344 1 74.75 50 MET B N 1
ATOM 1534 C CA . MET B 1 50 ? 4.391 0.764 -14.828 1 74.75 50 MET B CA 1
ATOM 1535 C C . MET B 1 50 ? 5.406 0.581 -15.953 1 74.75 50 MET B C 1
ATOM 1537 O O . MET B 1 50 ? 5.082 0.021 -17 1 74.75 50 MET B O 1
ATOM 1541 N N . PRO B 1 51 ? 6.668 1.102 -15.742 1 73.06 51 PRO B N 1
ATOM 1542 C CA . PRO B 1 51 ? 7.699 0.811 -16.734 1 73.06 51 PRO B CA 1
ATOM 1543 C C . PRO B 1 51 ? 7.93 -0.687 -16.922 1 73.06 51 PRO B C 1
ATOM 1545 O O . PRO B 1 51 ? 7.887 -1.449 -15.961 1 73.06 51 PRO B O 1
ATOM 1548 N N . PRO B 1 52 ? 8.102 -1.022 -18.203 1 75.06 52 PRO B N 1
ATOM 1549 C CA . PRO B 1 52 ? 8.344 -2.445 -18.453 1 75.06 52 PRO B CA 1
ATOM 1550 C C . PRO B 1 52 ? 9.57 -2.979 -17.734 1 75.06 52 PRO B C 1
ATOM 1552 O O . PRO B 1 52 ? 10.586 -2.277 -17.625 1 75.06 52 PRO B O 1
ATOM 1555 N N . ARG B 1 53 ? 9.562 -4.082 -17.172 1 77 53 ARG B N 1
ATOM 1556 C CA . ARG B 1 53 ? 10.641 -4.855 -16.562 1 77 53 ARG B CA 1
ATOM 1557 C C . ARG B 1 53 ? 11.242 -4.109 -15.375 1 77 53 ARG B C 1
ATOM 1559 O O . ARG B 1 53 ? 12.406 -4.332 -15.023 1 77 53 ARG B O 1
ATOM 1566 N N . CYS B 1 54 ? 10.469 -3.117 -14.844 1 80.06 54 CYS B N 1
ATOM 1567 C CA . CYS B 1 54 ? 10.938 -2.441 -13.633 1 80.06 54 CYS B CA 1
ATOM 1568 C C . CYS B 1 54 ? 11.023 -3.412 -12.461 1 80.06 54 CYS B C 1
ATOM 1570 O O . CYS B 1 54 ? 10.352 -4.441 -12.453 1 80.06 54 CYS B O 1
ATOM 1572 N N . ARG B 1 55 ? 11.953 -3.137 -11.578 1 85.56 55 ARG B N 1
ATOM 1573 C CA . ARG B 1 55 ? 11.914 -3.822 -10.297 1 85.56 55 ARG B CA 1
ATOM 1574 C C . ARG B 1 55 ? 10.68 -3.41 -9.492 1 85.56 55 ARG B C 1
ATOM 1576 O O . ARG B 1 55 ? 10.445 -2.221 -9.266 1 85.56 55 ARG B O 1
ATOM 1583 N N . LEU B 1 56 ? 9.906 -4.414 -9.125 1 87.88 56 LEU B N 1
ATOM 1584 C CA . LEU B 1 56 ? 8.57 -4.113 -8.609 1 87.88 56 LEU B CA 1
ATOM 1585 C C . LEU B 1 56 ? 8.305 -4.863 -7.312 1 87.88 56 LEU B C 1
ATOM 1587 O O . LEU B 1 56 ? 8.633 -6.043 -7.191 1 87.88 56 LEU B O 1
ATOM 1591 N N . VAL B 1 57 ? 7.883 -4.086 -6.383 1 88.69 57 VAL B N 1
ATOM 1592 C CA . VAL B 1 57 ? 7.176 -4.648 -5.238 1 88.69 57 VAL B CA 1
ATOM 1593 C C . VAL B 1 57 ? 5.711 -4.211 -5.27 1 88.69 57 VAL B C 1
ATOM 1595 O O . VAL B 1 57 ? 5.414 -3.016 -5.188 1 88.69 57 VAL B O 1
ATOM 1598 N N . LEU B 1 58 ? 4.855 -5.129 -5.535 1 90.56 58 LEU B N 1
ATOM 1599 C CA . LEU B 1 58 ? 3.416 -4.887 -5.504 1 90.56 58 LEU B CA 1
ATOM 1600 C C . LEU B 1 58 ? 2.768 -5.613 -4.328 1 90.56 58 LEU B C 1
ATOM 1602 O O . LEU B 1 58 ? 2.877 -6.836 -4.211 1 90.56 58 LEU B O 1
ATOM 1606 N N . ALA B 1 59 ? 2.188 -4.789 -3.436 1 91.62 59 ALA B N 1
ATOM 1607 C CA . ALA B 1 59 ? 1.684 -5.414 -2.217 1 91.62 59 ALA B CA 1
ATOM 1608 C C . ALA B 1 59 ? 0.363 -4.785 -1.783 1 91.62 59 ALA B C 1
ATOM 1610 O O . ALA B 1 59 ? 0.016 -3.689 -2.229 1 91.62 59 ALA B O 1
ATOM 1611 N N . GLY B 1 60 ? -0.367 -5.496 -0.914 1 90.75 60 GLY B N 1
ATOM 1612 C CA . GLY B 1 60 ? -1.604 -5 -0.329 1 90.75 60 GLY B CA 1
ATOM 1613 C C . GLY B 1 60 ? -2.633 -6.09 -0.102 1 90.75 60 GLY B C 1
ATOM 1614 O O . GLY B 1 60 ? -2.301 -7.277 -0.116 1 90.75 60 GLY B O 1
ATOM 1615 N N . ASP B 1 61 ? -3.777 -5.625 0.29 1 91.56 61 ASP B N 1
ATOM 1616 C CA . ASP B 1 61 ? -4.93 -6.523 0.301 1 91.56 61 ASP B CA 1
ATOM 1617 C C . ASP B 1 61 ? -5.414 -6.812 -1.117 1 91.56 61 ASP B C 1
ATOM 1619 O O . ASP B 1 61 ? -6.25 -6.082 -1.654 1 91.56 61 ASP B O 1
ATOM 1623 N N . LEU B 1 62 ? -4.887 -7.852 -1.671 1 93.06 62 LEU B N 1
ATOM 1624 C CA . LEU B 1 62 ? -5.168 -8.148 -3.072 1 93.06 62 LEU B CA 1
ATOM 1625 C C . LEU B 1 62 ? -6.344 -9.109 -3.199 1 93.06 62 LEU B C 1
ATOM 1627 O O . LEU B 1 62 ? -6.758 -9.453 -4.309 1 93.06 62 LEU B O 1
ATOM 1631 N N . ASN B 1 63 ? -6.828 -9.555 -2.088 1 94.25 63 ASN B N 1
ATOM 1632 C CA . ASN B 1 63 ? -7.961 -10.469 -2.027 1 94.25 63 ASN B CA 1
ATOM 1633 C C . ASN B 1 63 ? -7.719 -11.719 -2.871 1 94.25 63 ASN B C 1
ATOM 1635 O O . ASN B 1 63 ? -8.656 -12.297 -3.418 1 94.25 63 ASN B O 1
ATOM 1639 N N . MET B 1 64 ? -6.457 -12.109 -2.967 1 92.44 64 MET B N 1
ATOM 1640 C CA . MET B 1 64 ? -6.043 -13.203 -3.844 1 92.44 64 MET B CA 1
ATOM 1641 C C . MET B 1 64 ? -6.379 -14.555 -3.223 1 92.44 64 MET B C 1
ATOM 1643 O O . MET B 1 64 ? -6.27 -14.734 -2.008 1 92.44 64 MET B O 1
ATOM 1647 N N . ARG B 1 65 ? -6.711 -15.484 -4.082 1 93.19 65 ARG B N 1
ATOM 1648 C CA . ARG B 1 65 ? -6.824 -16.891 -3.693 1 93.19 65 ARG B CA 1
ATOM 1649 C C . ARG B 1 65 ? -5.688 -17.719 -4.289 1 93.19 65 ARG B C 1
ATOM 1651 O O . ARG B 1 65 ? -5.152 -17.375 -5.348 1 93.19 65 ARG B O 1
ATOM 1658 N N . ASN B 1 66 ? -5.426 -18.797 -3.584 1 89.75 66 ASN B N 1
ATOM 1659 C CA . ASN B 1 66 ? -4.316 -19.641 -4.012 1 89.75 66 ASN B CA 1
ATOM 1660 C C . ASN B 1 66 ? -4.496 -20.125 -5.453 1 89.75 66 ASN B C 1
ATOM 1662 O O . ASN B 1 66 ? -3.521 -20.25 -6.195 1 89.75 66 ASN B O 1
ATOM 1666 N N . ALA B 1 67 ? -5.719 -20.281 -5.828 1 92.88 67 ALA B N 1
ATOM 1667 C CA . ALA B 1 67 ? -6.016 -20.781 -7.164 1 92.88 67 ALA B CA 1
ATOM 1668 C C . ALA B 1 67 ? -5.605 -19.781 -8.234 1 92.88 67 ALA B C 1
ATOM 1670 O O . ALA B 1 67 ? -5.461 -20.125 -9.406 1 92.88 67 ALA B O 1
ATOM 1671 N N . GLU B 1 68 ? -5.418 -18.562 -7.855 1 94.81 68 GLU B N 1
ATOM 1672 C CA . GLU B 1 68 ? -5.109 -17.5 -8.812 1 94.81 68 GLU B CA 1
ATOM 1673 C C . GLU B 1 68 ? -3.604 -17.344 -9 1 94.81 68 GLU B C 1
ATOM 1675 O O . GLU B 1 68 ? -3.156 -16.594 -9.867 1 94.81 68 GLU B O 1
ATOM 1680 N N . GLU B 1 69 ? -2.852 -18.047 -8.266 1 92.31 69 GLU B N 1
ATOM 1681 C CA . GLU B 1 69 ? -1.403 -17.875 -8.203 1 92.31 69 GLU B CA 1
ATOM 1682 C C . GLU B 1 69 ? -0.759 -18.125 -9.562 1 92.31 69 GLU B C 1
ATOM 1684 O O . GLU B 1 69 ? 0.089 -17.344 -10.008 1 92.31 69 GLU B O 1
ATOM 1689 N N . PRO B 1 70 ? -1.188 -19.172 -10.312 1 94.38 70 PRO B N 1
ATOM 1690 C CA . PRO B 1 70 ? -0.558 -19.406 -11.609 1 94.38 70 PRO B CA 1
ATOM 1691 C C . PRO B 1 70 ? -0.747 -1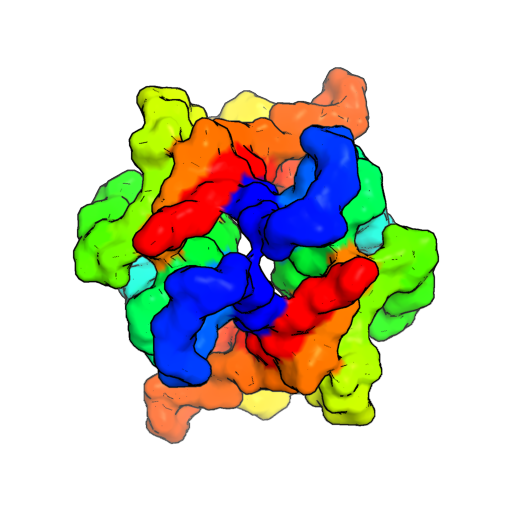8.234 -12.578 1 94.38 70 PRO B C 1
ATOM 1693 O O . PRO B 1 70 ? 0.168 -17.906 -13.336 1 94.38 70 PRO B O 1
ATOM 1696 N N . SER B 1 71 ? -1.895 -17.609 -12.523 1 95.19 71 SER B N 1
ATOM 1697 C CA . SER B 1 71 ? -2.152 -16.469 -13.398 1 95.19 71 SER B CA 1
ATOM 1698 C C . SER B 1 71 ? -1.241 -15.289 -13.062 1 95.19 71 SER B C 1
ATOM 1700 O O . SER B 1 71 ? -0.746 -14.602 -13.961 1 95.19 71 SER B O 1
ATOM 1702 N N . VAL B 1 72 ? -1.013 -15.062 -11.836 1 94.5 72 VAL B N 1
ATOM 1703 C CA . VAL B 1 72 ? -0.162 -13.969 -11.391 1 94.5 72 VAL B CA 1
ATOM 1704 C C . VAL B 1 72 ? 1.291 -14.258 -11.758 1 94.5 72 VAL B C 1
ATOM 1706 O O . VAL B 1 72 ? 2.014 -13.359 -12.203 1 94.5 72 VAL B O 1
ATOM 1709 N N . GLU B 1 73 ? 1.681 -15.531 -11.609 1 94.31 73 GLU B N 1
ATOM 1710 C CA . GLU B 1 73 ? 3.025 -15.938 -12.008 1 94.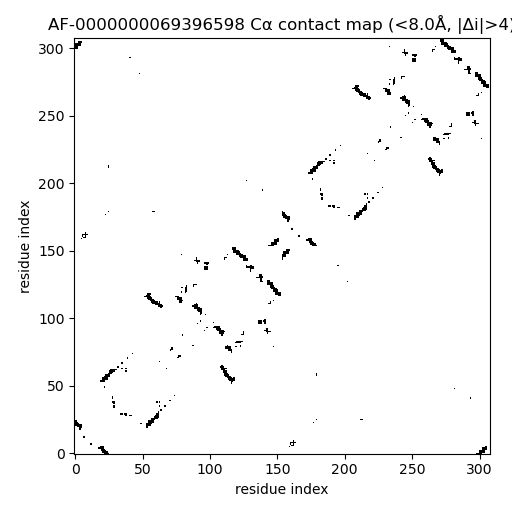31 73 GLU B CA 1
ATOM 1711 C C . GLU B 1 73 ? 3.24 -15.75 -13.508 1 94.31 73 GLU B C 1
ATOM 1713 O O . GLU B 1 73 ? 4.336 -15.398 -13.945 1 94.31 73 GLU B O 1
ATOM 1718 N N . GLY B 1 74 ? 2.182 -15.977 -14.234 1 95.31 74 GLY B N 1
ATOM 1719 C CA . GLY B 1 74 ? 2.236 -15.781 -15.68 1 95.31 74 GLY B CA 1
ATOM 1720 C C . GLY B 1 74 ? 2.508 -14.336 -16.078 1 95.31 74 GLY B C 1
ATOM 1721 O O . GLY B 1 74 ? 2.963 -14.07 -17.188 1 95.31 74 GLY B O 1
ATOM 1722 N N . LEU B 1 75 ? 2.283 -13.406 -15.18 1 93.88 75 LEU B N 1
ATOM 1723 C CA . LEU B 1 75 ? 2.533 -11.992 -15.422 1 93.88 75 LEU B CA 1
ATOM 1724 C C . LEU B 1 75 ? 3.959 -11.617 -15.031 1 93.88 75 LEU B C 1
ATOM 1726 O O . LEU B 1 75 ? 4.34 -10.445 -15.102 1 93.88 75 LEU B O 1
ATOM 1730 N N . GLY B 1 76 ? 4.75 -12.602 -14.547 1 93.56 76 GLY B N 1
ATOM 1731 C CA . GLY B 1 76 ? 6.137 -12.359 -14.18 1 93.56 76 GLY B CA 1
ATOM 1732 C C . GLY B 1 76 ? 6.309 -11.922 -12.742 1 93.56 76 GLY B C 1
ATOM 1733 O O . GLY B 1 76 ? 7.344 -11.359 -12.375 1 93.56 76 GLY B O 1
ATOM 1734 N N . LEU B 1 77 ? 5.273 -12.172 -11.953 1 93.81 77 LEU B N 1
ATOM 1735 C CA . LEU B 1 77 ? 5.324 -11.805 -10.539 1 93.81 77 LEU B CA 1
ATOM 1736 C C . LEU B 1 77 ? 5.52 -13.039 -9.672 1 93.81 77 LEU B C 1
ATOM 1738 O O . LEU B 1 77 ? 4.938 -14.094 -9.938 1 93.81 77 LEU B O 1
ATOM 1742 N N . SER B 1 78 ? 6.344 -12.898 -8.688 1 92.62 78 SER B N 1
ATOM 1743 C CA . SER B 1 78 ? 6.559 -13.977 -7.73 1 92.62 78 SER B CA 1
ATOM 1744 C C . SER B 1 78 ? 6.02 -13.602 -6.352 1 92.62 78 SER B C 1
ATOM 1746 O O . SER B 1 78 ? 6.234 -12.484 -5.879 1 92.62 78 SER B O 1
ATOM 1748 N N . ASP B 1 79 ? 5.348 -14.539 -5.812 1 93.5 79 ASP B N 1
ATOM 1749 C CA . ASP B 1 79 ? 4.855 -14.336 -4.453 1 93.5 79 ASP B CA 1
ATOM 1750 C C . ASP B 1 79 ? 5.984 -14.461 -3.434 1 93.5 79 ASP B C 1
ATOM 1752 O O . ASP B 1 79 ? 6.691 -15.469 -3.404 1 93.5 79 ASP B O 1
ATOM 1756 N N . ALA B 1 80 ? 6.117 -13.414 -2.588 1 91.5 80 ALA B N 1
ATOM 1757 C CA . ALA B 1 80 ? 7.184 -13.422 -1.586 1 91.5 80 ALA B CA 1
ATOM 1758 C C . ALA B 1 80 ? 7.082 -14.648 -0.688 1 91.5 80 ALA B C 1
ATOM 1760 O O . ALA B 1 80 ? 8.078 -15.094 -0.117 1 91.5 80 ALA B O 1
ATOM 1761 N N . SER B 1 81 ? 5.844 -15.172 -0.515 1 89.5 81 SER B N 1
ATOM 1762 C CA . SER B 1 81 ? 5.633 -16.312 0.375 1 89.5 81 SER B CA 1
ATOM 1763 C C . SER B 1 81 ? 6.398 -17.547 -0.104 1 89.5 81 SER B C 1
ATOM 1765 O O . SER B 1 81 ? 6.668 -18.453 0.676 1 89.5 81 SER B O 1
ATOM 1767 N N . LYS B 1 82 ? 6.652 -17.578 -1.359 1 86.12 82 LYS B N 1
ATOM 1768 C CA . LYS B 1 82 ? 7.398 -18.719 -1.893 1 86.12 82 LYS B CA 1
ATOM 1769 C C . LYS B 1 82 ? 8.797 -18.797 -1.28 1 86.12 82 LYS B C 1
ATOM 1771 O O . LYS B 1 82 ? 9.391 -19.875 -1.218 1 86.12 82 LYS B O 1
ATOM 1776 N N . TRP B 1 83 ? 9.227 -17.688 -0.786 1 79.69 83 TRP B N 1
ATOM 1777 C CA . TRP B 1 83 ? 10.547 -17.625 -0.176 1 79.69 83 TRP B CA 1
ATOM 1778 C C . TRP B 1 83 ? 10.477 -17.953 1.313 1 79.69 83 TRP B C 1
ATOM 1780 O O . TRP B 1 83 ? 11.492 -18.281 1.934 1 79.69 83 TRP B O 1
ATOM 1790 N N . ALA B 1 84 ? 9.312 -17.531 1.871 1 72.44 84 ALA B N 1
ATOM 1791 C CA . ALA B 1 84 ? 9.133 -17.719 3.309 1 72.44 84 ALA B CA 1
ATOM 1792 C C . ALA B 1 84 ? 8.961 -19.188 3.646 1 72.44 84 ALA B C 1
ATOM 1794 O O . ALA B 1 84 ? 9.125 -19.594 4.801 1 72.44 84 ALA B O 1
ATOM 1795 N N . GLY B 1 85 ? 9.055 -20.031 2.707 1 69.31 85 GLY B N 1
ATOM 1796 C CA . GLY B 1 85 ? 8.891 -21.453 2.963 1 69.31 85 GLY B CA 1
ATOM 1797 C C . GLY B 1 85 ? 7.449 -21.859 3.23 1 69.31 85 GLY B C 1
ATOM 1798 O O . GLY B 1 85 ? 6.523 -21.125 2.873 1 69.31 85 GLY B O 1
ATOM 1799 N N . SER B 1 86 ? 7.137 -23.094 3.932 1 60.72 86 SER B N 1
ATOM 1800 C CA . SER B 1 86 ? 5.891 -23.844 4.043 1 60.72 86 SER B CA 1
ATOM 1801 C C . SER B 1 86 ? 4.922 -23.172 5.008 1 60.72 86 SER B C 1
ATOM 1803 O O . SER B 1 86 ? 3.764 -23.578 5.117 1 60.72 86 SER B O 1
ATOM 1805 N N . LYS B 1 87 ? 5.41 -22.125 5.711 1 64.56 87 LYS B N 1
ATOM 1806 C CA . LYS B 1 87 ? 4.445 -21.609 6.68 1 64.56 87 LYS B CA 1
ATOM 1807 C C . LYS B 1 87 ? 3.455 -20.656 6.016 1 64.56 87 LYS B C 1
ATOM 1809 O O . LYS B 1 87 ? 3.85 -19.766 5.254 1 64.56 87 LYS B O 1
ATOM 1814 N N . ALA B 1 88 ? 2.164 -21.109 6.102 1 71.5 88 ALA B N 1
ATOM 1815 C CA . ALA B 1 88 ? 1.094 -20.266 5.586 1 71.5 88 ALA B CA 1
ATOM 1816 C C . ALA B 1 88 ? 0.993 -18.953 6.375 1 71.5 88 ALA B C 1
ATOM 1818 O O . ALA B 1 88 ? 0.931 -18.984 7.609 1 71.5 88 ALA B O 1
ATOM 1819 N N . LEU B 1 89 ? 1.284 -17.859 5.82 1 88.12 89 LEU B N 1
ATOM 1820 C CA . LEU B 1 89 ? 1.105 -16.547 6.441 1 88.12 89 LEU B CA 1
ATOM 1821 C C . LEU B 1 89 ? -0.274 -15.984 6.125 1 88.12 89 LEU B C 1
ATOM 1823 O O . LEU B 1 89 ? -0.448 -15.289 5.117 1 88.12 89 LEU B O 1
ATOM 1827 N N . PHE B 1 90 ? -1.213 -16.422 7.043 1 93.12 90 PHE B N 1
ATOM 1828 C CA . PHE B 1 90 ? -2.598 -15.992 6.867 1 93.12 90 PHE B CA 1
ATOM 1829 C C . PHE B 1 90 ? -2.828 -14.617 7.477 1 93.12 90 PHE B C 1
ATOM 1831 O O . PHE B 1 90 ? -2.854 -14.477 8.703 1 93.12 90 PHE B O 1
ATOM 1838 N N . THR B 1 91 ? -3.006 -13.672 6.605 1 93.62 91 THR B N 1
ATOM 1839 C CA . THR B 1 91 ? -3.25 -12.32 7.098 1 93.62 91 THR B CA 1
ATOM 1840 C C . THR B 1 91 ? -4.691 -12.172 7.57 1 93.62 91 THR B C 1
ATOM 1842 O O . THR B 1 91 ? -5 -11.289 8.375 1 93.62 91 THR B O 1
ATOM 1845 N N . TRP B 1 92 ? -5.543 -12.961 6.973 1 95.19 92 TRP B N 1
ATOM 1846 C CA . TRP B 1 92 ? -6.898 -13.102 7.496 1 95.19 92 TRP B CA 1
ATOM 1847 C C . TRP B 1 92 ? -7.016 -14.344 8.367 1 95.19 92 TRP B C 1
ATOM 1849 O O . TRP B 1 92 ? -6.77 -15.461 7.902 1 95.19 92 TRP B O 1
ATOM 1859 N N . ASN B 1 93 ? -7.27 -14.164 9.562 1 94.69 93 ASN B N 1
ATOM 1860 C CA . ASN B 1 93 ? -7.488 -15.266 10.5 1 94.69 93 ASN B CA 1
ATOM 1861 C C . ASN B 1 93 ? -8.594 -14.938 11.5 1 94.69 93 ASN B C 1
ATOM 1863 O O . ASN B 1 93 ? -8.312 -14.539 12.633 1 94.69 93 ASN B O 1
ATOM 1867 N N . SER B 1 94 ? -9.828 -15.172 11.07 1 93.69 94 SER B N 1
ATOM 1868 C CA . SER B 1 94 ? -10.977 -14.805 11.883 1 93.69 94 SER B CA 1
ATOM 1869 C C . SER B 1 94 ? -11.234 -15.844 12.977 1 93.69 94 SER B C 1
ATOM 1871 O O . SER B 1 94 ? -12.188 -15.711 13.758 1 93.69 94 SER B O 1
ATOM 1873 N N . SER B 1 95 ? -10.375 -16.859 13.039 1 92.5 95 SER B N 1
ATOM 1874 C CA . SER B 1 95 ? -10.445 -17.797 14.164 1 92.5 95 SER B CA 1
ATOM 1875 C C . SER B 1 95 ? -9.867 -17.172 15.43 1 92.5 95 SER B C 1
ATOM 1877 O O . SER B 1 95 ? -10.242 -17.547 16.547 1 92.5 95 SER B O 1
ATOM 1879 N N . ILE B 1 96 ? -8.984 -16.188 15.242 1 90.12 96 ILE B N 1
ATOM 1880 C CA . ILE B 1 96 ? -8.352 -15.562 16.406 1 90.12 96 ILE B CA 1
ATOM 1881 C C . ILE B 1 96 ? -8.648 -14.07 16.422 1 90.12 96 ILE B C 1
ATOM 1883 O O . ILE B 1 96 ? -8.883 -13.492 17.484 1 90.12 96 ILE B O 1
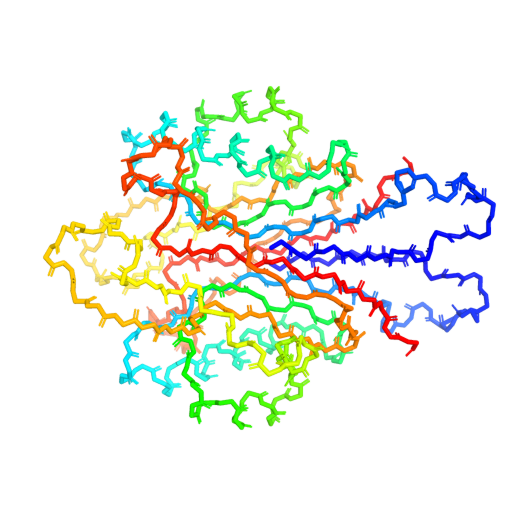ATOM 1887 N N . ASN B 1 97 ? -8.641 -13.461 15.281 1 92.12 97 ASN B N 1
ATOM 1888 C CA . ASN B 1 97 ? -8.953 -12.047 15.133 1 92.12 97 ASN B CA 1
ATOM 1889 C C . ASN B 1 97 ? -10.445 -11.82 14.938 1 92.12 97 ASN B C 1
ATOM 1891 O O . ASN B 1 97 ? -10.953 -11.914 13.82 1 92.12 97 ASN B O 1
ATOM 1895 N N . LYS B 1 98 ? -11.133 -11.5 15.992 1 89.88 98 LYS B N 1
ATOM 1896 C CA . LYS B 1 98 ? -12.586 -11.32 15.969 1 89.88 98 LYS B CA 1
ATOM 1897 C C . LYS B 1 98 ? -12.953 -9.844 15.797 1 89.88 98 LYS B C 1
ATOM 1899 O O . LYS B 1 98 ? -13.852 -9.344 16.469 1 89.88 98 LYS B O 1
ATOM 1904 N N . TYR B 1 99 ? -12.273 -9.195 14.93 1 87.62 99 TYR B N 1
ATOM 1905 C CA . TYR B 1 99 ? -12.414 -7.77 14.664 1 87.62 99 TYR B CA 1
ATOM 1906 C C . TYR B 1 99 ? -13.859 -7.418 14.336 1 87.62 99 TYR B C 1
ATOM 1908 O O . TYR B 1 99 ? -14.359 -6.359 14.734 1 87.62 99 TYR B O 1
ATOM 1916 N N . HIS B 1 100 ? -14.609 -8.305 13.672 1 88.75 100 HIS B N 1
ATOM 1917 C CA . HIS B 1 100 ? -15.977 -8.031 13.227 1 88.75 100 HIS B CA 1
ATOM 1918 C C . HIS B 1 100 ? -17 -8.648 14.18 1 88.75 100 HIS B C 1
ATOM 1920 O O . HIS B 1 100 ? -18.172 -8.766 13.844 1 88.75 100 HIS B O 1
ATOM 1926 N N . GLY B 1 101 ? -16.5 -9.109 15.289 1 88.44 101 GLY B N 1
ATOM 1927 C CA . GLY B 1 101 ? -17.406 -9.617 16.297 1 88.44 101 GLY B CA 1
ATOM 1928 C C . GLY B 1 101 ? -17.266 -11.109 16.531 1 88.44 101 GLY B C 1
ATOM 1929 O O . GLY B 1 101 ? -16.688 -11.82 15.695 1 88.44 101 GLY B O 1
ATOM 1930 N N . PRO B 1 102 ? -17.812 -11.531 17.625 1 87.44 102 PRO B N 1
ATOM 1931 C CA . PRO B 1 102 ? -17.656 -12.93 18 1 87.44 102 PRO B CA 1
ATOM 1932 C C . PRO B 1 102 ? -18.391 -13.883 17.062 1 87.44 102 PRO B C 1
ATOM 1934 O O . PRO B 1 102 ? -18.047 -15.062 16.984 1 87.44 102 PRO B O 1
ATOM 1937 N N . GLU B 1 103 ? -19.328 -13.414 16.328 1 91.25 103 GLU B N 1
ATOM 1938 C CA . GLU B 1 103 ? -20.141 -14.273 15.477 1 91.25 103 GLU B CA 1
ATOM 1939 C C . GLU B 1 103 ? -19.531 -14.391 14.078 1 91.25 103 GLU B C 1
ATOM 1941 O O . GLU B 1 103 ? -20.062 -15.102 13.219 1 91.25 103 GLU B O 1
ATOM 1946 N N . GLN B 1 104 ? -18.422 -13.781 13.93 1 90.38 104 GLN B N 1
ATOM 1947 C CA . GLN B 1 104 ? -17.766 -13.82 12.633 1 90.38 104 GLN B CA 1
ATOM 1948 C C . GLN B 1 104 ? -17.359 -15.25 12.266 1 90.38 104 GLN B C 1
ATOM 1950 O O . GLN B 1 104 ? -16.844 -15.984 13.102 1 90.38 104 GLN B O 1
ATOM 1955 N N . ARG B 1 105 ? -17.688 -15.672 10.969 1 93.5 105 ARG B N 1
ATOM 1956 C CA . ARG B 1 105 ? -17.25 -16.969 10.484 1 93.5 105 ARG B CA 1
ATOM 1957 C C . ARG B 1 105 ? -15.742 -17.125 10.594 1 93.5 105 ARG B C 1
ATOM 1959 O O . ARG B 1 105 ? -15 -16.203 10.273 1 93.5 105 ARG B O 1
ATOM 1966 N N . SER B 1 106 ? -15.344 -18.344 11.07 1 94.94 106 SER B N 1
ATOM 1967 C CA . SER B 1 106 ? -13.922 -18.578 11.281 1 94.94 106 SER B CA 1
ATOM 1968 C C . SER B 1 106 ? -13.281 -19.25 10.07 1 94.94 106 SER B C 1
ATOM 1970 O O . SER B 1 106 ? -13.695 -20.344 9.672 1 94.94 106 SER B O 1
ATOM 1972 N N . TYR B 1 107 ? -12.297 -18.547 9.438 1 95.25 107 TYR B N 1
ATOM 1973 C CA . TYR B 1 107 ? -11.469 -19.109 8.375 1 95.25 107 TYR B CA 1
ATOM 1974 C C . TYR B 1 107 ? -10.164 -18.328 8.234 1 95.25 107 TYR B C 1
ATOM 1976 O O . TYR B 1 107 ? -9.961 -17.312 8.906 1 95.25 107 TYR B O 1
ATOM 1984 N N . THR B 1 108 ? -9.352 -18.891 7.457 1 94.5 108 THR B N 1
ATOM 1985 C CA . THR B 1 108 ? -8.078 -18.234 7.18 1 94.5 108 THR B CA 1
ATOM 1986 C C . THR B 1 108 ? -7.883 -18.031 5.68 1 94.5 108 THR B C 1
ATOM 1988 O O . THR B 1 108 ? -8.43 -18.781 4.875 1 94.5 108 THR B O 1
ATOM 1991 N N . ALA B 1 109 ? -7.191 -16.953 5.379 1 93.56 109 ALA B N 1
ATOM 1992 C CA . ALA B 1 109 ? -6.871 -16.656 3.982 1 93.56 109 ALA B CA 1
ATOM 1993 C C . ALA B 1 109 ? -5.621 -15.797 3.877 1 93.56 109 ALA B C 1
ATOM 1995 O O . ALA B 1 109 ? -5.273 -15.078 4.816 1 93.56 109 ALA B O 1
ATOM 1996 N N . ARG B 1 110 ? -5.039 -15.922 2.729 1 93.75 110 ARG B N 1
ATOM 1997 C CA . ARG B 1 110 ? -3.908 -15.062 2.4 1 93.75 110 ARG B CA 1
ATOM 1998 C C . ARG B 1 110 ? -4.324 -13.953 1.435 1 93.75 110 ARG B C 1
ATOM 2000 O O . ARG B 1 110 ? -3.801 -13.867 0.321 1 93.75 110 ARG B O 1
ATOM 2007 N N . TYR B 1 111 ? -5.133 -13.023 1.957 1 94.25 111 TYR B N 1
ATOM 2008 C CA . TYR B 1 111 ? -5.66 -11.969 1.095 1 94.25 111 TYR B CA 1
ATOM 2009 C C . TYR B 1 111 ? -4.582 -10.945 0.77 1 94.25 111 TYR B C 1
ATOM 2011 O O . TYR B 1 111 ? -4.574 -10.367 -0.32 1 94.25 111 TYR B O 1
ATOM 2019 N N . ASP B 1 112 ? -3.717 -10.719 1.765 1 92.31 112 ASP B N 1
ATOM 2020 C CA . ASP B 1 112 ? -2.611 -9.789 1.559 1 92.31 112 ASP B CA 1
ATOM 2021 C C . ASP B 1 112 ? -1.396 -10.5 0.966 1 92.31 112 ASP B C 1
ATOM 2023 O O . ASP B 1 112 ? -1.008 -11.57 1.435 1 92.31 112 ASP B O 1
ATOM 2027 N N . ARG B 1 113 ? -0.882 -9.922 -0.104 1 93.38 113 ARG B N 1
ATOM 2028 C CA . ARG B 1 113 ? 0.261 -10.508 -0.792 1 93.38 113 ARG B CA 1
ATOM 2029 C C . ARG B 1 113 ? 1.37 -9.484 -0.994 1 93.38 113 ARG B C 1
ATOM 2031 O O . ARG B 1 113 ? 1.118 -8.273 -0.964 1 93.38 113 ARG B O 1
ATOM 2038 N N . VAL B 1 114 ? 2.557 -9.969 -1.121 1 92.25 114 VAL B N 1
ATOM 2039 C CA . VAL B 1 114 ? 3.703 -9.219 -1.623 1 92.25 114 VAL B CA 1
ATOM 2040 C C . VAL B 1 114 ? 4.258 -9.891 -2.875 1 92.25 114 VAL B C 1
ATOM 2042 O O . VAL B 1 114 ? 4.832 -10.977 -2.799 1 92.25 114 VAL B O 1
ATOM 2045 N N . TYR B 1 115 ? 4.023 -9.297 -3.996 1 93.69 115 TYR B N 1
ATOM 2046 C CA . TYR B 1 115 ? 4.52 -9.805 -5.27 1 93.69 115 TYR B CA 1
ATOM 2047 C C . TYR B 1 115 ? 5.789 -9.062 -5.691 1 93.69 115 TYR B C 1
ATOM 2049 O O . TYR B 1 115 ? 5.887 -7.848 -5.531 1 93.69 115 TYR B O 1
ATOM 2057 N N . LEU B 1 116 ? 6.688 -9.859 -6.246 1 92.56 116 LEU B N 1
ATOM 2058 C CA . LEU B 1 116 ? 8.016 -9.32 -6.508 1 92.56 116 LEU B CA 1
ATOM 2059 C C . LEU B 1 116 ? 8.414 -9.531 -7.965 1 92.56 116 LEU B C 1
ATOM 2061 O O . LEU B 1 116 ? 8.117 -10.578 -8.547 1 92.56 116 LEU B O 1
ATOM 2065 N N . ARG B 1 117 ? 9.023 -8.617 -8.477 1 90.62 117 ARG B N 1
ATOM 2066 C CA . ARG B 1 117 ? 9.789 -8.703 -9.719 1 90.62 117 ARG B CA 1
ATOM 2067 C C . ARG B 1 117 ? 11.164 -8.047 -9.555 1 90.62 117 ARG B C 1
ATOM 2069 O O . ARG B 1 117 ? 11.258 -6.848 -9.281 1 90.62 117 ARG B O 1
ATOM 2076 N N . GLY B 1 118 ? 12.258 -8.82 -9.688 1 86.56 118 GLY B N 1
ATOM 2077 C CA . GLY B 1 118 ? 13.594 -8.25 -9.578 1 86.56 118 GLY B CA 1
ATOM 2078 C C . GLY B 1 118 ? 14.086 -8.156 -8.148 1 86.56 118 GLY B C 1
ATOM 2079 O O . GLY B 1 118 ? 15.031 -7.422 -7.859 1 86.56 118 GLY B O 1
ATOM 2080 N N . TRP B 1 119 ? 13.359 -8.836 -7.211 1 85.62 119 TRP B N 1
ATOM 2081 C CA . TRP B 1 119 ? 13.719 -8.867 -5.797 1 85.62 119 TRP B CA 1
ATOM 2082 C C . TRP B 1 119 ? 13.742 -10.297 -5.27 1 85.62 119 TRP B C 1
ATOM 2084 O O . TRP B 1 119 ? 13.094 -11.188 -5.828 1 85.62 119 TRP B O 1
ATOM 2094 N N . SER B 1 120 ? 14.484 -10.492 -4.258 1 85.88 120 SER B N 1
ATOM 2095 C CA . SER B 1 120 ? 14.344 -11.68 -3.434 1 85.88 120 SER B CA 1
ATOM 2096 C C . SER B 1 120 ? 13.797 -11.344 -2.051 1 85.88 120 SER B C 1
ATOM 2098 O O . SER B 1 120 ? 13.938 -10.203 -1.588 1 85.88 120 SER B O 1
ATOM 2100 N N . CYS B 1 121 ? 13.141 -12.25 -1.512 1 87.56 121 CYS B N 1
ATOM 2101 C CA . CYS B 1 121 ? 12.602 -12.086 -0.167 1 87.56 121 CYS B CA 1
ATOM 2102 C C . CYS B 1 121 ? 13.398 -12.898 0.845 1 87.56 121 CYS B C 1
ATOM 2104 O O . CYS B 1 121 ? 13.414 -14.133 0.783 1 87.56 121 CYS B O 1
ATOM 2106 N N . GLN B 1 122 ? 13.992 -12.188 1.769 1 84.25 122 GLN B N 1
ATOM 2107 C CA . GLN B 1 122 ? 14.828 -12.852 2.762 1 84.25 122 GLN B CA 1
ATOM 2108 C C . GLN B 1 122 ? 14 -13.352 3.938 1 84.25 122 GLN B C 1
ATOM 2110 O O . GLN B 1 122 ? 14.336 -14.352 4.562 1 84.25 122 GLN B O 1
ATOM 2115 N N . GLN B 1 123 ? 13.023 -12.586 4.199 1 84.94 123 GLN B N 1
ATOM 2116 C CA . GLN B 1 123 ? 12.133 -12.906 5.312 1 84.94 123 GLN B CA 1
ATOM 2117 C C . GLN B 1 123 ? 10.727 -12.383 5.066 1 84.94 123 GLN B C 1
ATOM 2119 O O . GLN B 1 123 ? 10.555 -11.289 4.527 1 84.94 123 GLN B O 1
ATOM 2124 N N . LEU B 1 124 ? 9.789 -13.148 5.34 1 88.56 124 LEU B N 1
ATOM 2125 C CA . LEU B 1 124 ? 8.383 -12.766 5.34 1 88.56 124 LEU B CA 1
ATOM 2126 C C . LEU B 1 124 ? 7.707 -13.18 6.641 1 88.56 124 LEU B C 1
ATOM 2128 O O . LEU B 1 124 ? 7.781 -14.352 7.039 1 88.56 124 LEU B O 1
ATOM 2132 N N . GLN B 1 125 ? 7.117 -12.258 7.273 1 87.56 125 GLN B N 1
ATOM 2133 C CA . GLN B 1 125 ? 6.504 -12.586 8.555 1 87.56 125 GLN B CA 1
ATOM 2134 C C . GLN B 1 125 ? 5.203 -11.82 8.758 1 87.56 125 GLN B C 1
ATOM 2136 O O . GLN B 1 125 ? 4.984 -10.781 8.133 1 87.56 125 GLN B O 1
ATOM 2141 N N . LEU B 1 126 ? 4.355 -12.367 9.586 1 88.31 126 LEU B N 1
ATOM 2142 C CA . LEU B 1 126 ? 3.18 -11.633 10.039 1 88.31 126 LEU B CA 1
ATOM 2143 C C . LEU B 1 126 ? 3.555 -10.609 11.102 1 88.31 126 LEU B C 1
ATOM 2145 O O . LEU B 1 126 ? 4.402 -10.875 11.953 1 88.31 126 LEU B O 1
ATOM 2149 N N . VAL B 1 127 ? 2.924 -9.5 10.953 1 84.19 127 VAL B N 1
ATOM 2150 C CA . VAL B 1 127 ? 3.078 -8.477 11.984 1 84.19 127 VAL B CA 1
ATOM 2151 C C . VAL B 1 127 ? 1.704 -7.961 12.414 1 84.19 127 VAL B C 1
ATOM 2153 O O . VAL B 1 127 ? 0.7 -8.234 11.75 1 84.19 127 VAL B O 1
ATOM 2156 N N . ALA B 1 128 ? 1.674 -7.211 13.609 1 84.38 128 ALA B N 1
ATOM 2157 C CA . ALA B 1 128 ? 0.425 -6.672 14.141 1 84.38 128 ALA B CA 1
ATOM 2158 C C . ALA B 1 128 ? -0.627 -7.766 14.289 1 84.38 128 ALA B C 1
ATOM 2160 O O . ALA B 1 128 ? -1.794 -7.566 13.945 1 84.38 128 ALA B O 1
ATOM 2161 N N . ASN B 1 129 ? -0.119 -8.977 14.695 1 87.12 129 ASN B N 1
ATOM 2162 C CA . ASN B 1 129 ? -1.001 -10.133 14.773 1 87.12 129 ASN B CA 1
ATOM 2163 C C . ASN B 1 129 ? -1.321 -10.5 16.219 1 87.12 129 ASN B C 1
ATOM 2165 O O . ASN B 1 129 ? -1.716 -11.633 16.5 1 87.12 129 ASN B O 1
ATOM 2169 N N . GLU B 1 130 ? -1.065 -9.508 17.031 1 85.06 130 GLU B N 1
ATOM 2170 C CA . GLU B 1 130 ? -1.455 -9.617 18.438 1 85.06 130 GLU B CA 1
ATOM 2171 C C . GLU B 1 130 ? -2.465 -8.539 18.812 1 85.06 130 GLU B C 1
ATOM 2173 O O . GLU B 1 130 ? -2.477 -7.457 18.219 1 85.06 130 GLU B O 1
ATOM 2178 N N . PRO B 1 131 ? -3.281 -8.828 19.828 1 83.75 131 PRO B N 1
ATOM 2179 C CA . PRO B 1 131 ? -4.23 -7.805 20.266 1 83.75 131 PRO B CA 1
ATOM 2180 C C . PRO B 1 131 ? -3.545 -6.547 20.797 1 83.75 131 PRO B C 1
ATOM 2182 O O . PRO B 1 131 ? -2.451 -6.625 21.359 1 83.75 131 PRO B O 1
ATOM 2185 N N . VAL B 1 132 ? -4.16 -5.359 20.578 1 77.88 132 VAL B N 1
ATOM 2186 C CA . VAL B 1 132 ? -3.631 -4.078 21.031 1 77.88 132 VAL B CA 1
ATOM 2187 C C . VAL B 1 132 ? -3.676 -4.012 22.562 1 77.88 132 VAL B C 1
ATOM 2189 O O . VAL B 1 132 ? -2.791 -3.422 23.188 1 77.88 132 VAL B O 1
ATOM 2192 N N . THR B 1 133 ? -4.793 -4.461 23.094 1 74.56 133 THR B N 1
ATOM 2193 C CA . THR B 1 133 ? -4.906 -4.594 24.547 1 74.56 133 THR B CA 1
ATOM 2194 C C . THR B 1 133 ? -4.852 -6.062 24.953 1 74.56 133 THR B C 1
ATOM 2196 O O . THR B 1 133 ? -5.676 -6.867 24.531 1 74.56 133 THR B O 1
ATOM 2199 N N . PRO B 1 134 ? -3.777 -6.32 25.719 1 67.12 134 PRO B N 1
ATOM 2200 C CA . PRO B 1 134 ? -3.656 -7.719 26.141 1 67.12 134 PRO B CA 1
ATOM 2201 C C . PRO B 1 134 ? -4.945 -8.266 26.75 1 67.12 134 PRO B C 1
ATOM 2203 O O . PRO B 1 134 ? -5.57 -7.594 27.578 1 67.12 134 PRO B O 1
ATOM 2206 N N . GLY B 1 135 ? -5.25 -9.438 26.328 1 66.38 135 GLY B N 1
ATOM 2207 C CA . GLY B 1 135 ? -6.422 -10.094 26.875 1 66.38 135 GLY B CA 1
ATOM 2208 C C . GLY B 1 135 ? -7.707 -9.711 26.172 1 66.38 135 GLY B C 1
ATOM 2209 O O . GLY B 1 135 ? -8.773 -10.273 26.453 1 66.38 135 GLY B O 1
ATOM 2210 N N . HIS B 1 136 ? -7.539 -8.711 25.328 1 67.56 136 HIS B N 1
ATOM 2211 C CA . HIS B 1 136 ? -8.727 -8.305 24.578 1 67.56 136 HIS B CA 1
ATOM 2212 C C . HIS B 1 136 ? -8.641 -8.742 23.125 1 67.56 136 HIS B C 1
ATOM 2214 O O . HIS B 1 136 ? -7.613 -9.258 22.688 1 67.56 136 HIS B O 1
ATOM 2220 N N . LEU B 1 137 ? -9.766 -8.836 22.562 1 70.38 137 LEU B N 1
ATOM 2221 C CA . LEU B 1 137 ? -9.891 -9.242 21.156 1 70.38 137 LEU B CA 1
ATOM 2222 C C . LEU B 1 137 ? -9.867 -8.031 20.234 1 70.38 137 LEU B C 1
ATOM 2224 O O . LEU B 1 137 ? -10.5 -8.039 19.172 1 70.38 137 LEU B O 1
ATOM 2228 N N . ASP B 1 138 ? -9 -7.023 20.75 1 80.88 138 ASP B N 1
ATOM 2229 C CA . ASP B 1 138 ? -8.938 -5.805 19.953 1 80.88 138 ASP B CA 1
ATOM 2230 C C . ASP B 1 138 ? -7.664 -5.766 19.094 1 80.88 138 ASP B C 1
ATOM 2232 O O . ASP B 1 138 ? -6.57 -5.543 19.625 1 80.88 138 ASP B O 1
ATOM 2236 N N . TYR B 1 139 ? -7.863 -6.055 17.875 1 84.62 139 TYR B N 1
ATOM 2237 C CA . TYR B 1 139 ? -6.754 -6.016 16.938 1 84.62 139 TYR B CA 1
ATOM 2238 C C . TYR B 1 139 ? -6.734 -4.695 16.172 1 84.62 139 TYR B C 1
ATOM 2240 O O . TYR B 1 139 ? -7.766 -4.027 16.047 1 84.62 139 TYR B O 1
ATOM 2248 N N . LEU B 1 140 ? -5.574 -4.34 15.758 1 80 140 LEU B N 1
ATOM 2249 C CA . LEU B 1 140 ? -5.375 -3.072 15.07 1 80 140 LEU B CA 1
ATOM 2250 C C . LEU B 1 140 ? -6.164 -3.035 13.766 1 80 140 LEU B C 1
ATOM 2252 O O . LEU B 1 140 ? -6.656 -1.978 13.359 1 80 140 LEU B O 1
ATOM 2256 N N . SER B 1 141 ? -6.297 -4.16 13.141 1 86.19 141 SER B N 1
ATOM 2257 C CA . SER B 1 141 ? -6.957 -4.324 11.852 1 86.19 141 SER B CA 1
ATOM 2258 C C . SER B 1 141 ? -7.582 -5.711 11.727 1 86.19 141 SER B C 1
ATOM 2260 O O . SER B 1 141 ? -7.215 -6.633 12.461 1 86.19 141 SER B O 1
ATOM 2262 N N . ASP B 1 142 ? -8.531 -5.773 10.867 1 89.81 142 ASP B N 1
ATOM 2263 C CA . ASP B 1 142 ? -9.117 -7.09 10.625 1 89.81 142 ASP B CA 1
ATOM 2264 C C . ASP B 1 142 ? -8.148 -7.988 9.859 1 89.81 142 ASP B C 1
ATOM 2266 O O . ASP B 1 142 ? -8.328 -9.211 9.82 1 89.81 142 ASP B O 1
ATOM 2270 N N . HIS B 1 143 ? -7.141 -7.469 9.273 1 92.38 143 HIS B N 1
ATOM 2271 C CA . HIS B 1 143 ? -6.023 -8.203 8.688 1 92.38 143 HIS B CA 1
ATOM 2272 C C . HIS B 1 143 ? -4.773 -8.086 9.555 1 92.38 143 HIS B C 1
ATOM 2274 O O . HIS B 1 143 ? -4.484 -7.016 10.094 1 92.38 143 HIS B O 1
ATOM 2280 N N . PHE B 1 144 ? -4.074 -9.172 9.672 1 89.81 144 PHE B N 1
ATOM 2281 C CA . PHE B 1 144 ? -2.701 -9.055 10.148 1 89.81 144 PHE B CA 1
ATOM 2282 C C . PHE B 1 144 ? -1.81 -8.438 9.078 1 89.81 144 PHE B C 1
ATOM 2284 O O . PHE B 1 144 ? -2.143 -8.469 7.891 1 89.81 144 PHE B O 1
ATOM 2291 N N . GLY B 1 145 ? -0.736 -7.809 9.508 1 88.62 145 GLY B N 1
ATOM 2292 C CA . GLY B 1 145 ? 0.207 -7.219 8.57 1 88.62 145 GLY B CA 1
ATOM 2293 C C . GLY B 1 145 ? 1.251 -8.203 8.078 1 88.62 145 GLY B C 1
ATOM 2294 O O . GLY B 1 145 ? 1.438 -9.266 8.664 1 88.62 145 GLY B O 1
ATOM 2295 N N . LEU B 1 146 ? 1.86 -7.922 6.945 1 89.31 146 LEU B N 1
ATOM 2296 C CA . LEU B 1 146 ? 3.004 -8.648 6.406 1 89.31 146 LEU B CA 1
ATOM 2297 C C . LEU B 1 146 ? 4.254 -7.773 6.402 1 89.31 146 LEU B C 1
ATOM 2299 O O . LEU B 1 146 ? 4.184 -6.59 6.07 1 89.31 146 LEU B O 1
ATOM 2303 N N . LEU B 1 147 ? 5.309 -8.383 6.828 1 86.81 147 LEU B N 1
ATOM 2304 C CA . LEU B 1 147 ? 6.613 -7.734 6.73 1 86.81 147 LEU B CA 1
ATOM 2305 C C . LEU B 1 147 ? 7.57 -8.57 5.883 1 86.81 147 LEU B C 1
ATOM 2307 O O . LEU B 1 147 ? 7.879 -9.711 6.23 1 86.81 147 LEU B O 1
ATOM 2311 N N . ALA B 1 148 ? 7.965 -7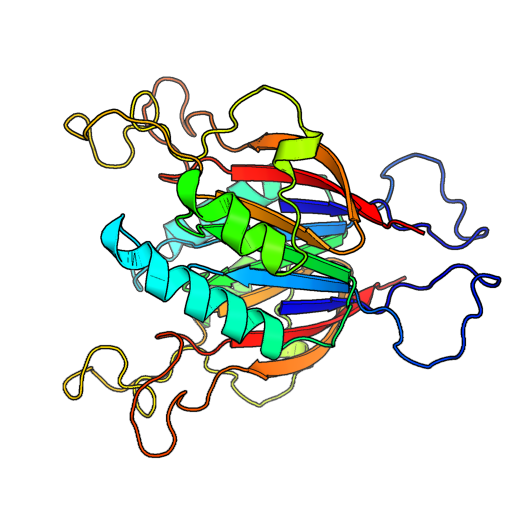.98 4.773 1 86.75 148 ALA B N 1
ATOM 2312 C CA . ALA B 1 148 ? 8.922 -8.641 3.891 1 86.75 148 ALA B CA 1
ATOM 2313 C C . ALA B 1 148 ? 10.281 -7.941 3.932 1 86.75 148 ALA B C 1
ATOM 2315 O O . ALA B 1 148 ? 10.359 -6.711 3.854 1 86.75 148 ALA B O 1
ATOM 2316 N N . THR B 1 149 ? 11.258 -8.711 4.18 1 84.19 149 THR B N 1
ATOM 2317 C CA . THR B 1 149 ? 12.633 -8.234 4.016 1 84.19 149 THR B CA 1
ATOM 2318 C C . THR B 1 149 ? 13.188 -8.648 2.654 1 84.19 149 THR B C 1
ATOM 2320 O O . THR B 1 149 ? 13.281 -9.836 2.35 1 84.19 149 THR B O 1
ATOM 2323 N N . LEU B 1 150 ? 13.445 -7.574 1.873 1 83.44 150 LEU B N 1
ATOM 2324 C CA . LEU B 1 150 ? 13.742 -7.832 0.468 1 83.44 150 LEU B CA 1
ATOM 2325 C C . LEU B 1 150 ? 15.172 -7.414 0.13 1 83.44 150 LEU B C 1
ATOM 2327 O O . LEU B 1 150 ? 15.727 -6.516 0.765 1 83.44 150 LEU B O 1
ATOM 2331 N N . GLN B 1 151 ? 15.68 -8.109 -0.812 1 79.56 151 GLN B N 1
ATOM 2332 C CA . GLN B 1 151 ? 16.984 -7.781 -1.387 1 79.56 151 GLN B CA 1
ATOM 2333 C C . GLN B 1 151 ? 16.891 -7.629 -2.902 1 79.56 151 GLN B C 1
ATOM 2335 O O . GLN B 1 151 ? 16.234 -8.43 -3.574 1 79.56 151 GLN B O 1
ATOM 2340 N N . LEU B 1 152 ? 17.484 -6.496 -3.338 1 77.25 152 LEU B N 1
ATOM 2341 C CA . LEU B 1 152 ? 17.516 -6.285 -4.781 1 77.25 152 LEU B CA 1
ATOM 2342 C C . LEU B 1 152 ? 18.344 -7.359 -5.469 1 77.25 152 LEU B C 1
ATOM 2344 O O . LEU B 1 152 ? 19.453 -7.672 -5.023 1 77.25 152 LEU B O 1
ATOM 2348 N N . LEU B 1 153 ? 17.75 -7.969 -6.422 1 74.81 153 LEU B N 1
ATOM 2349 C CA . LEU B 1 153 ? 18.516 -8.922 -7.223 1 74.81 153 LEU B CA 1
ATOM 2350 C C . LEU B 1 153 ? 19.453 -8.203 -8.18 1 74.81 153 LEU B C 1
ATOM 2352 O O . LEU B 1 153 ? 19.141 -7.098 -8.641 1 74.81 153 LEU B O 1
ATOM 2356 N N . PRO B 1 154 ? 20.641 -8.789 -8.445 1 68.75 154 PRO B N 1
ATOM 2357 C CA . PRO B 1 154 ? 21.609 -8.18 -9.367 1 68.75 154 PRO B CA 1
ATOM 2358 C C . PRO B 1 154 ? 21.031 -7.965 -10.766 1 68.75 154 PRO B C 1
ATOM 2360 O O . PRO B 1 154 ? 20.141 -8.703 -11.188 1 68.75 154 PRO B O 1
#

Radius of gyration: 19.25 Å; Cα contacts (8 Å, |Δi|>4): 627; chains: 2; bounding box: 58×48×50 Å

Sequence (308 aa):
MAKIPLPLPEGMSGTAGSAGFCVFAGCHLEPFSDGAPMRLKQLEAALRSMPPRCRLVLAGDLNMRNAEEPSVEGLGLSDASKWAGSKALFTWNSSINKYHGPEQRSYTARYDRVYLRGWSCQQLQLVANEPVTPGHLDYLSDHFGLLATLQLLPMAKIPLPLPEGMSGTAGSAGFCVFAGCHLEPFSDGAPMRLKQLEAALRSMPPRCRLVLAGDLNMRNAEEPSVEGLGLSDASKWAGSKALFTWNSSINKYHGPEQRSYTARYDRVYLRGWSCQQLQLVANEPVTPGHLDYLSDHFGLLATLQLLP

pLDDT: mean 79.87, std 19.48, range [27.45, 95.31]

Solvent-accessible surface area (backbone atoms only — not comparable to full-atom values): 17046 Å² total; per-residue (Å²): 59,40,33,35,62,61,75,62,51,79,82,66,51,75,72,88,54,93,64,65,30,38,35,39,32,67,49,74,44,46,62,64,83,88,24,54,69,56,30,53,51,51,51,50,52,55,54,68,75,43,71,82,90,42,32,33,41,42,31,35,51,41,47,47,52,81,86,50,46,65,63,47,41,72,72,61,37,39,57,39,57,74,54,49,47,90,68,83,68,54,22,30,38,33,74,72,50,34,60,86,35,88,81,47,76,66,50,71,37,47,28,50,46,47,32,28,27,63,50,42,45,77,38,58,42,77,33,72,78,55,46,73,44,84,94,43,69,42,46,87,46,70,48,35,40,53,38,33,33,31,37,74,52,133,59,40,35,35,62,59,74,62,52,80,82,67,52,74,73,90,54,93,62,67,30,36,35,38,33,67,50,74,44,46,61,64,83,87,23,53,69,55,29,51,50,51,51,51,52,55,54,67,73,42,70,84,90,44,30,33,39,42,32,35,50,41,46,47,50,80,87,48,45,66,65,47,41,72,72,60,37,41,58,41,56,72,56,49,48,92,66,79,68,54,23,30,37,34,72,72,51,36,63,85,34,88,82,46,77,66,52,72,36,46,28,50,47,46,32,29,26,63,52,42,47,77,38,57,42,78,34,73,76,52,47,74,44,84,95,42,66,42,47,86,47,72,46,34,40,54,37,33,33,30,37,73,51,132